Protein AF-A0A2Z5FW05-F1 (afdb_monomer_lite)

Foldseek 3Di:
DDDDDDDDDDDPPVVVVVVVVVVVVVVVVVVVVVVVVVVVPDDDDDDDDDDDDDDPPPPPPDDPDQPQLLNQLCLAVLSVVLQVCLVVLAAQDPLLLLLLLQQSVQRDPLVVNLVSSPSNVPADSVNSNVSNVVCVVVVDARDALVVLVVVCVVDDHRSFPCNVDPRHSRDVVRHDGPPVSVVVVVVVVVVVVVVVVD

Sequence (198 aa):
MADRKASPETNETTTSNDKLQQAIERAERAEAELARLKAGAGREPALEVEAAASGIDREAIDGDGEEDGEAALRKDSMMAHLMDSLDAGKDIGHYGRLVFAMVARHFLPGEEVVGWLTRDPDFSEEQAVLMLRQVEGRDYNPPKRERILAWQAEQEFPILPNPEDPDCGNLYRNLKFPDSIYHHIEEYQEHKIHSESV

Radius of gyration: 26.43 Å; chains: 1; bounding box: 76×88×42 Å

Organism: NCBI:txid2211140

pLDDT: mean 75.59, std 22.98, range [31.61, 98.38]

Structure (mmCIF, N/CA/C/O backbone):
data_AF-A0A2Z5FW05-F1
#
_entry.id   AF-A0A2Z5FW05-F1
#
loop_
_atom_site.group_PDB
_atom_site.id
_atom_site.type_symbol
_atom_site.label_atom_id
_atom_site.label_alt_id
_atom_site.label_comp_id
_atom_site.label_asym_id
_atom_site.label_entity_id
_atom_site.label_seq_id
_atom_site.pdbx_PDB_ins_code
_atom_site.Cartn_x
_atom_site.Cartn_y
_atom_site.Cartn_z
_atom_site.occupancy
_atom_site.B_iso_or_equiv
_atom_site.auth_seq_id
_atom_site.auth_comp_id
_atom_site.auth_asym_id
_atom_site.auth_atom_id
_atom_site.pdbx_PDB_model_num
ATOM 1 N N . MET A 1 1 ? 33.900 70.784 -3.484 1.00 41.06 1 MET A N 1
ATOM 2 C CA . MET A 1 1 ? 32.648 70.704 -4.265 1.00 41.06 1 MET A CA 1
ATOM 3 C C . MET A 1 1 ? 32.308 69.237 -4.412 1.00 41.06 1 MET A C 1
ATOM 5 O O . MET A 1 1 ? 33.195 68.458 -4.729 1.00 41.06 1 MET A O 1
ATOM 9 N N . ALA A 1 2 ? 31.098 68.876 -4.001 1.00 44.72 2 ALA A N 1
ATOM 10 C CA . ALA A 1 2 ? 30.622 67.508 -3.882 1.00 44.72 2 ALA A CA 1
ATOM 11 C C . ALA A 1 2 ? 29.872 67.107 -5.154 1.00 44.72 2 ALA A C 1
ATOM 13 O O . ALA A 1 2 ? 28.959 67.825 -5.548 1.00 44.72 2 ALA A O 1
ATOM 14 N N . ASP A 1 3 ? 30.190 65.941 -5.708 1.00 41.47 3 ASP A N 1
ATOM 15 C CA . ASP A 1 3 ? 29.371 65.276 -6.719 1.00 41.47 3 ASP A CA 1
ATOM 16 C C . ASP A 1 3 ? 28.953 63.903 -6.183 1.00 41.47 3 ASP A C 1
ATOM 18 O O . ASP A 1 3 ? 29.745 62.964 -6.096 1.00 41.47 3 ASP A O 1
ATOM 22 N N . ARG A 1 4 ? 27.685 63.815 -5.766 1.00 47.94 4 ARG A N 1
ATOM 23 C CA . ARG A 1 4 ? 26.977 62.558 -5.502 1.00 47.94 4 ARG A CA 1
ATOM 24 C C . ARG A 1 4 ? 26.557 61.971 -6.850 1.00 47.94 4 ARG A C 1
ATOM 26 O O . ARG A 1 4 ? 25.744 62.581 -7.538 1.00 47.94 4 ARG A O 1
ATOM 33 N N . LYS A 1 5 ? 27.024 60.769 -7.192 1.00 45.78 5 LYS A N 1
ATOM 34 C CA . LYS A 1 5 ? 26.349 59.920 -8.184 1.00 45.78 5 LYS A CA 1
ATOM 35 C C . LYS A 1 5 ? 25.425 58.949 -7.455 1.00 45.78 5 LYS A C 1
ATOM 37 O O . LYS A 1 5 ? 25.879 58.158 -6.637 1.00 45.78 5 LYS A O 1
ATOM 42 N N . ALA A 1 6 ? 24.132 59.079 -7.734 1.00 44.88 6 ALA A N 1
ATOM 43 C CA . ALA A 1 6 ? 23.079 58.171 -7.308 1.00 44.88 6 ALA A CA 1
ATOM 44 C C . ALA A 1 6 ? 23.091 56.891 -8.164 1.00 44.88 6 ALA A C 1
ATOM 46 O O . ALA A 1 6 ? 23.288 56.960 -9.378 1.00 44.88 6 ALA A O 1
ATOM 47 N N . SER A 1 7 ? 22.880 55.748 -7.512 1.00 44.06 7 SER A N 1
ATOM 48 C CA . SER A 1 7 ? 22.666 54.430 -8.123 1.00 44.06 7 SER A CA 1
ATOM 49 C C . SER A 1 7 ? 21.257 54.303 -8.723 1.00 44.06 7 SER A C 1
ATOM 51 O O . SER A 1 7 ? 20.317 54.845 -8.139 1.00 44.06 7 SER A O 1
ATOM 53 N N . PRO A 1 8 ? 21.067 53.543 -9.818 1.00 46.31 8 PRO A N 1
ATOM 54 C CA . PRO A 1 8 ? 19.754 53.108 -10.274 1.00 46.31 8 PRO A CA 1
ATOM 55 C C . PRO A 1 8 ? 19.493 51.657 -9.834 1.00 46.31 8 PRO A C 1
ATOM 57 O O . PRO A 1 8 ? 19.866 50.715 -10.522 1.00 46.31 8 PRO A O 1
ATOM 60 N N . GLU A 1 9 ? 18.828 51.470 -8.698 1.00 51.16 9 GLU A N 1
ATOM 61 C CA . GLU A 1 9 ? 18.175 50.203 -8.348 1.00 51.16 9 GLU A CA 1
ATOM 62 C C . GLU A 1 9 ? 16.696 50.509 -8.140 1.00 51.16 9 GLU A C 1
ATOM 64 O O . GLU A 1 9 ? 16.354 51.166 -7.162 1.00 51.16 9 GLU A O 1
ATOM 69 N N . THR A 1 10 ? 15.843 50.149 -9.105 1.00 51.91 10 THR A N 1
ATOM 70 C CA . THR A 1 10 ? 14.376 49.957 -8.989 1.00 51.91 10 THR A CA 1
ATOM 71 C C . THR A 1 10 ? 13.770 49.875 -10.394 1.00 51.91 10 THR A C 1
ATOM 73 O O . THR A 1 10 ? 13.266 50.862 -10.919 1.00 51.91 10 THR A O 1
ATOM 76 N N . ASN A 1 11 ? 13.822 48.710 -11.050 1.00 51.75 11 ASN A N 1
ATOM 77 C CA . ASN A 1 11 ? 12.919 48.475 -12.193 1.00 51.75 11 ASN A CA 1
ATOM 78 C C . ASN A 1 11 ? 12.542 47.006 -12.470 1.00 51.75 11 ASN A C 1
ATOM 80 O O . ASN A 1 11 ? 11.732 46.747 -13.355 1.00 51.75 11 ASN A O 1
ATOM 84 N N . GLU A 1 12 ? 13.078 46.027 -11.733 1.00 50.53 12 GLU A N 1
ATOM 85 C CA . GLU A 1 12 ? 12.810 44.606 -12.025 1.00 50.53 12 GLU A CA 1
ATOM 86 C C . GLU A 1 12 ? 11.649 44.015 -11.206 1.00 50.53 12 GLU A C 1
ATOM 88 O O . GLU A 1 12 ? 10.940 43.131 -11.686 1.00 50.53 12 GLU A O 1
ATOM 93 N N . THR A 1 13 ? 11.367 44.544 -10.012 1.00 47.44 13 THR A N 1
ATOM 94 C CA . THR A 1 13 ? 10.352 43.979 -9.103 1.00 47.44 13 THR A CA 1
ATOM 95 C C . THR A 1 13 ? 8.909 44.228 -9.562 1.00 47.44 13 THR A C 1
ATOM 97 O O . THR A 1 13 ? 8.039 43.391 -9.330 1.00 47.44 13 THR A O 1
ATOM 100 N N . THR A 1 14 ? 8.643 45.337 -10.258 1.00 48.81 14 THR A N 1
ATOM 101 C CA . THR A 1 14 ? 7.293 45.700 -10.737 1.00 48.81 14 THR A CA 1
ATOM 102 C C . THR A 1 14 ? 6.796 44.719 -11.805 1.00 48.81 14 THR A C 1
ATOM 104 O O . THR A 1 14 ? 5.681 44.214 -11.723 1.00 48.81 14 THR A O 1
ATOM 107 N N . THR A 1 15 ? 7.678 44.328 -12.731 1.00 55.28 15 THR A N 1
ATOM 108 C CA . THR A 1 15 ? 7.342 43.450 -13.865 1.00 55.28 15 THR A CA 1
ATOM 109 C C . THR A 1 15 ? 6.921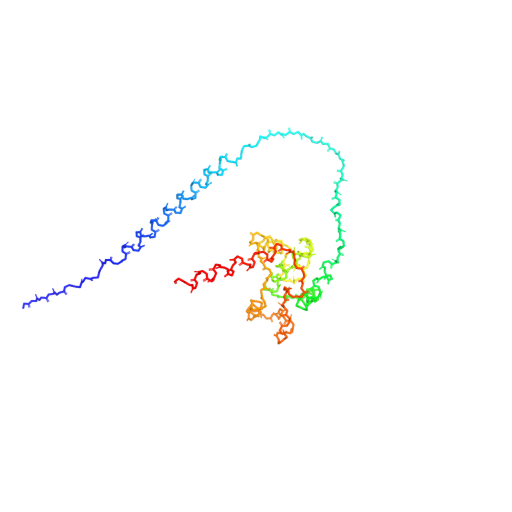 42.040 -13.435 1.00 55.28 15 THR A C 1
ATOM 111 O O . THR A 1 15 ? 6.068 41.428 -14.078 1.00 55.28 15 THR A O 1
ATOM 114 N N . SER A 1 16 ? 7.500 41.500 -12.358 1.00 50.09 16 SER A N 1
ATOM 115 C CA . SER A 1 16 ? 7.121 40.174 -11.844 1.00 50.09 16 SER A CA 1
ATOM 116 C C . SER A 1 16 ? 5.766 40.180 -11.142 1.00 50.09 16 SER A C 1
ATOM 118 O O . SER A 1 16 ? 5.017 39.213 -11.271 1.00 50.09 16 SER A O 1
ATOM 120 N N . ASN A 1 17 ? 5.427 41.263 -10.440 1.00 60.41 17 ASN A N 1
ATOM 121 C CA . ASN A 1 17 ? 4.153 41.357 -9.731 1.00 60.41 17 ASN A CA 1
ATOM 122 C C . ASN A 1 17 ? 2.984 41.552 -10.714 1.00 60.41 17 ASN A C 1
ATOM 124 O O . ASN A 1 17 ? 1.958 40.888 -10.596 1.00 60.41 17 ASN A O 1
ATOM 128 N N . ASP A 1 18 ? 3.192 42.349 -11.769 1.00 62.59 18 ASP A N 1
ATOM 129 C CA . ASP A 1 18 ? 2.222 42.509 -12.861 1.00 62.59 18 ASP A CA 1
ATOM 130 C C . ASP A 1 18 ? 1.953 41.190 -13.608 1.00 62.59 18 ASP A C 1
ATOM 132 O O . ASP A 1 18 ? 0.810 40.876 -13.945 1.00 62.59 18 ASP A O 1
ATOM 136 N N . LYS A 1 19 ? 2.992 40.376 -13.840 1.00 65.00 19 LYS A N 1
ATOM 137 C CA . LYS A 1 19 ? 2.845 39.058 -14.484 1.00 65.00 19 LYS A CA 1
ATOM 138 C C . LYS A 1 19 ? 2.076 38.068 -13.614 1.00 65.00 19 LYS A C 1
ATOM 140 O O . LYS A 1 19 ? 1.264 37.309 -14.141 1.00 65.00 19 LYS A O 1
ATOM 145 N N . LEU A 1 20 ? 2.311 38.082 -12.302 1.00 61.94 20 LEU A N 1
ATOM 146 C CA . LEU A 1 20 ? 1.587 37.231 -11.360 1.00 61.94 20 LEU A CA 1
ATOM 147 C C . LEU A 1 20 ? 0.104 37.613 -11.309 1.00 61.94 20 LEU A C 1
ATOM 149 O O . LEU A 1 20 ? -0.761 36.743 -11.371 1.00 61.94 20 LEU A O 1
ATOM 153 N N . GLN A 1 21 ? -0.192 38.911 -11.289 1.00 64.56 21 GLN A N 1
ATOM 154 C CA . GLN A 1 21 ? -1.564 39.401 -11.244 1.00 64.56 21 GLN A CA 1
ATOM 155 C C . GLN A 1 21 ? -2.332 39.084 -12.538 1.00 64.56 21 GLN A C 1
ATOM 157 O O . GLN A 1 21 ? -3.469 38.622 -12.478 1.00 64.56 21 GLN A O 1
ATOM 162 N N . GLN A 1 22 ? -1.684 39.193 -13.704 1.00 71.38 22 GLN A N 1
ATOM 163 C CA . GLN A 1 22 ? -2.269 38.774 -14.987 1.00 71.38 22 GLN A CA 1
ATOM 164 C C . GLN A 1 22 ? -2.513 37.259 -15.079 1.00 71.38 22 GLN A C 1
ATOM 166 O O . GLN A 1 22 ? -3.462 36.827 -15.739 1.00 71.38 22 GLN A O 1
ATOM 171 N N . ALA A 1 23 ? -1.669 36.445 -14.438 1.00 63.56 23 ALA A N 1
ATOM 172 C CA . ALA A 1 23 ? -1.859 34.999 -14.381 1.00 63.56 23 ALA A CA 1
ATOM 173 C C . ALA A 1 23 ? -3.053 34.616 -13.490 1.00 63.56 23 ALA A C 1
ATOM 175 O O . ALA A 1 23 ? -3.857 33.774 -13.889 1.00 63.56 23 ALA A O 1
ATOM 176 N N . ILE A 1 24 ? -3.209 35.281 -12.340 1.00 69.88 24 ILE A N 1
ATOM 177 C CA . ILE A 1 24 ? -4.340 35.078 -11.420 1.00 69.88 24 ILE A CA 1
ATOM 178 C C . ILE A 1 24 ? -5.659 35.458 -12.103 1.00 69.88 24 ILE A C 1
ATOM 180 O O . ILE A 1 24 ? -6.595 34.665 -12.124 1.00 69.88 24 ILE A O 1
ATOM 184 N N . GLU A 1 25 ? -5.711 36.613 -12.767 1.00 73.69 25 GLU A N 1
ATOM 185 C CA . GLU A 1 25 ? -6.932 37.084 -13.432 1.00 73.69 25 GLU A CA 1
ATOM 186 C C . GLU A 1 25 ? -7.357 36.178 -14.606 1.00 73.69 25 GLU A C 1
ATOM 188 O O . GLU A 1 25 ? -8.543 36.039 -14.914 1.00 73.69 25 GLU A O 1
ATOM 193 N N . ARG A 1 26 ? -6.391 35.527 -15.273 1.00 71.06 26 ARG A N 1
ATOM 194 C CA . ARG A 1 26 ? -6.677 34.504 -16.292 1.00 71.06 26 ARG A CA 1
ATOM 195 C C . ARG A 1 26 ? -7.234 33.220 -15.685 1.00 71.06 26 ARG A C 1
ATOM 197 O O . ARG A 1 26 ? -8.140 32.644 -16.284 1.00 71.06 26 ARG A O 1
ATOM 204 N N . ALA A 1 27 ? -6.714 32.791 -14.537 1.00 61.62 27 ALA A N 1
ATOM 205 C CA . ALA A 1 27 ? -7.208 31.608 -13.838 1.00 61.62 27 ALA A CA 1
ATOM 206 C C . ALA A 1 27 ? -8.659 31.811 -13.372 1.00 61.62 27 ALA A C 1
ATOM 208 O O . ALA A 1 27 ? -9.518 30.986 -13.676 1.00 61.62 27 ALA A O 1
ATOM 209 N N . GLU A 1 28 ? -8.969 32.962 -12.769 1.00 75.06 28 GLU A N 1
ATOM 210 C CA . GLU A 1 28 ? -10.332 33.284 -12.320 1.00 75.06 28 GLU A CA 1
ATOM 211 C C . GLU A 1 28 ? -11.335 33.365 -13.483 1.00 75.06 28 GLU A C 1
ATOM 213 O O . GLU A 1 28 ? -12.476 32.912 -13.366 1.00 75.06 28 GLU A O 1
ATOM 218 N N . ARG A 1 29 ? -10.924 33.895 -14.646 1.00 72.06 29 ARG A N 1
ATOM 219 C CA . ARG A 1 29 ? -11.788 33.903 -15.841 1.00 72.06 29 ARG A CA 1
ATOM 220 C C . ARG A 1 29 ? -12.063 32.502 -16.375 1.00 72.06 29 ARG A C 1
ATOM 222 O O . ARG A 1 29 ? -13.197 32.234 -16.767 1.00 72.06 29 ARG A O 1
ATOM 229 N N . ALA A 1 30 ? -11.060 31.626 -16.380 1.00 67.81 30 ALA A N 1
ATOM 230 C CA . ALA A 1 30 ? -11.229 30.243 -16.816 1.00 67.81 30 ALA A CA 1
ATOM 231 C C . ALA A 1 30 ? -12.171 29.471 -15.874 1.00 67.81 30 ALA A C 1
ATOM 233 O O . ALA A 1 30 ? -13.051 28.749 -16.341 1.00 67.81 30 ALA A O 1
ATOM 234 N N . GLU A 1 31 ? -12.059 29.686 -14.560 1.00 67.25 31 GLU A N 1
ATOM 235 C CA . GLU A 1 31 ? -12.962 29.091 -13.567 1.00 67.25 31 GLU A CA 1
ATOM 236 C C . GLU A 1 31 ? -14.404 29.603 -13.704 1.00 67.25 31 GLU A C 1
ATOM 238 O O . GLU A 1 31 ? -15.353 28.815 -13.646 1.00 67.25 31 GLU A O 1
ATOM 243 N N . ALA A 1 32 ? -14.595 30.902 -13.963 1.00 69.12 32 ALA A N 1
ATOM 244 C CA . ALA A 1 32 ? -15.922 31.478 -14.186 1.00 69.12 32 ALA A CA 1
ATOM 245 C C . ALA A 1 32 ? -16.602 30.939 -15.461 1.00 69.12 32 ALA A C 1
ATOM 247 O O . ALA A 1 32 ? -17.826 30.772 -15.495 1.00 69.12 32 ALA A O 1
ATOM 248 N N . GLU A 1 33 ? -15.830 30.643 -16.508 1.00 64.19 33 GLU A N 1
ATOM 249 C CA . GLU A 1 33 ? -16.341 30.045 -17.745 1.00 64.19 33 GLU A CA 1
ATOM 250 C C . GLU A 1 33 ? -16.731 28.569 -17.542 1.00 64.19 33 GLU A C 1
ATOM 252 O O . GLU A 1 33 ? -17.814 28.146 -17.958 1.00 64.19 33 GLU A O 1
ATOM 257 N N . LEU A 1 34 ? -15.922 27.817 -16.787 1.00 64.62 34 LEU A N 1
ATOM 258 C CA . LEU A 1 34 ? -16.217 26.442 -16.365 1.00 64.62 34 LEU A CA 1
ATOM 259 C C . LEU A 1 34 ? -17.482 26.357 -15.498 1.00 64.62 34 LEU A C 1
ATOM 261 O O . LEU A 1 34 ? -18.322 25.479 -15.709 1.00 64.62 34 LEU A O 1
ATOM 265 N N . ALA A 1 35 ? -17.672 27.297 -14.568 1.00 67.12 35 ALA A N 1
ATOM 266 C CA . ALA A 1 35 ? -18.873 27.365 -13.735 1.00 67.12 35 ALA A CA 1
ATOM 267 C C . ALA A 1 35 ? -20.145 27.633 -14.563 1.00 67.12 35 ALA A C 1
ATOM 269 O O . ALA A 1 35 ? -21.202 27.063 -14.282 1.00 67.12 35 ALA A O 1
ATOM 270 N N . ARG A 1 36 ? -20.049 28.448 -15.623 1.00 67.94 36 ARG A N 1
ATOM 271 C CA . ARG A 1 36 ? -21.160 28.700 -16.556 1.00 67.94 36 ARG A CA 1
ATOM 272 C C . ARG A 1 36 ? -21.513 27.477 -17.396 1.00 67.94 36 ARG A C 1
ATOM 274 O O . ARG A 1 36 ? -22.696 27.196 -17.572 1.00 67.94 36 ARG A O 1
ATOM 281 N N . LEU A 1 37 ? -20.511 26.737 -17.867 1.00 62.19 37 LEU A N 1
ATOM 282 C CA . LEU A 1 37 ? -20.719 25.479 -18.591 1.00 62.19 37 LEU A CA 1
ATOM 283 C C . LEU A 1 37 ? -21.386 24.424 -17.696 1.00 62.19 37 LEU A C 1
ATOM 285 O O . LEU A 1 37 ? -22.324 23.753 -18.125 1.00 62.19 37 LEU A O 1
ATOM 289 N N . LYS A 1 38 ? -20.983 24.347 -16.422 1.00 62.62 38 LYS A N 1
ATOM 290 C CA . LYS A 1 38 ? -21.562 23.419 -15.439 1.00 62.62 38 LYS A CA 1
ATOM 291 C C . LYS A 1 38 ? -23.001 23.780 -15.045 1.00 62.62 38 LYS A C 1
ATOM 293 O O . LYS A 1 38 ? -23.806 22.890 -14.805 1.00 62.62 38 LYS A O 1
ATOM 298 N N . ALA A 1 39 ? -23.350 25.069 -15.035 1.00 58.31 39 ALA A N 1
ATOM 299 C CA . ALA A 1 39 ? -24.718 25.532 -14.783 1.00 58.31 39 ALA A CA 1
ATOM 300 C C . ALA A 1 39 ? -25.669 25.353 -15.988 1.00 58.31 39 ALA A C 1
ATOM 302 O O . ALA A 1 39 ? -26.886 25.380 -15.813 1.00 58.31 39 ALA A O 1
ATOM 303 N N . GLY A 1 40 ? -25.138 25.173 -17.205 1.00 51.22 40 GLY A N 1
ATOM 304 C CA . GLY A 1 40 ? -25.922 24.908 -18.420 1.00 51.22 40 GLY A CA 1
ATOM 305 C C . GLY A 1 40 ? -26.222 23.425 -18.676 1.00 51.22 40 GLY A C 1
ATOM 306 O O . GLY A 1 40 ? -27.162 23.114 -19.406 1.00 51.22 40 GLY A O 1
ATOM 307 N N . ALA A 1 41 ? -25.464 22.514 -18.059 1.00 52.91 41 ALA A N 1
ATOM 308 C CA . ALA A 1 41 ? -25.586 21.067 -18.224 1.00 52.91 41 ALA A CA 1
ATOM 309 C C . ALA A 1 41 ? -26.072 20.406 -16.922 1.00 52.91 41 ALA A C 1
ATOM 311 O O . ALA A 1 41 ? -25.288 19.828 -16.175 1.00 52.91 41 ALA A O 1
ATOM 312 N N . GLY A 1 42 ? -27.370 20.515 -16.626 1.00 39.88 42 GLY A N 1
ATOM 313 C CA . GLY A 1 42 ? -27.944 19.846 -15.455 1.00 39.88 42 GLY A CA 1
ATOM 314 C C . GLY A 1 42 ? -29.331 20.331 -15.063 1.00 39.88 42 GLY A C 1
ATOM 315 O O . GLY A 1 42 ? -29.536 20.777 -13.939 1.00 39.88 42 GLY A O 1
ATOM 316 N N . ARG A 1 43 ? -30.291 20.257 -15.988 1.00 41.00 43 ARG A N 1
ATOM 317 C CA . ARG A 1 43 ? -31.715 20.290 -15.647 1.00 41.00 43 ARG A CA 1
ATOM 318 C C . ARG A 1 43 ? -32.254 18.874 -15.801 1.00 41.00 43 ARG A C 1
ATOM 320 O O . ARG A 1 43 ? -32.538 18.469 -16.916 1.00 41.00 43 ARG A O 1
ATOM 327 N N . GLU A 1 44 ? -32.420 18.177 -14.686 1.00 37.81 44 GLU A N 1
ATOM 328 C CA . GLU A 1 44 ? -33.296 17.008 -14.574 1.00 37.81 44 GLU A CA 1
ATOM 329 C C . GLU A 1 44 ? -34.315 17.307 -13.455 1.00 37.81 44 GLU A C 1
ATOM 331 O O . GLU A 1 44 ? -33.941 17.893 -12.432 1.00 37.81 44 GLU A O 1
ATOM 336 N N . PRO A 1 45 ? -35.615 17.043 -13.671 1.00 43.19 45 PRO A N 1
ATOM 337 C CA . PRO A 1 45 ? -36.686 17.501 -12.796 1.00 43.19 45 PRO A CA 1
ATOM 338 C C . PRO A 1 45 ? -36.872 16.601 -11.569 1.00 43.19 45 PRO A C 1
ATOM 340 O O . PRO A 1 45 ? -36.756 15.382 -11.633 1.00 43.19 45 PRO A O 1
ATOM 343 N N . ALA A 1 46 ? -37.251 17.234 -10.460 1.00 38.31 46 ALA A N 1
ATOM 344 C CA . ALA A 1 46 ? -37.790 16.574 -9.282 1.00 38.31 46 ALA A CA 1
ATOM 345 C C . ALA A 1 46 ? -39.105 15.843 -9.606 1.00 38.31 46 ALA A C 1
ATOM 347 O O . ALA A 1 46 ? -40.015 16.434 -10.191 1.00 38.31 46 ALA A O 1
ATOM 348 N N . LEU A 1 47 ? -39.218 14.595 -9.155 1.00 32.44 47 LEU A N 1
ATOM 349 C CA . LEU A 1 47 ? -40.486 13.902 -8.943 1.00 32.44 47 LEU A CA 1
ATOM 350 C C . LEU A 1 47 ? -40.322 12.943 -7.760 1.00 32.44 47 LEU A C 1
ATOM 352 O O . LEU A 1 47 ? -39.661 11.913 -7.851 1.00 32.44 47 LEU A O 1
ATOM 356 N N . GLU A 1 48 ? -40.913 13.337 -6.636 1.00 41.03 48 GLU A N 1
ATOM 357 C CA . GLU A 1 48 ? -41.250 12.458 -5.520 1.00 41.03 48 GLU A CA 1
ATOM 358 C C . GLU A 1 48 ? -42.337 11.476 -5.972 1.00 41.03 48 GLU A C 1
ATOM 360 O O . GLU A 1 48 ? -43.363 11.928 -6.478 1.00 41.03 48 GLU A O 1
ATOM 365 N N . VAL A 1 49 ? -42.171 10.171 -5.722 1.00 35.31 49 VAL A N 1
ATOM 366 C CA . VAL A 1 49 ? -43.300 9.299 -5.356 1.00 35.31 49 VAL A CA 1
ATOM 367 C C . VAL A 1 49 ? -42.833 8.201 -4.396 1.00 35.31 49 VAL A C 1
ATOM 369 O O . VAL A 1 49 ? -41.735 7.663 -4.498 1.00 35.31 49 VAL A O 1
ATOM 372 N N . GLU A 1 50 ? -43.709 7.939 -3.441 1.00 34.19 50 GLU A N 1
ATOM 373 C CA . GLU A 1 50 ? -43.592 7.164 -2.218 1.00 34.19 50 GLU A CA 1
ATOM 374 C C . GLU A 1 50 ? -43.328 5.649 -2.338 1.00 34.19 50 GLU A C 1
ATOM 376 O O . GLU A 1 50 ? -43.664 4.992 -3.318 1.00 34.19 50 GLU A O 1
ATOM 381 N N . ALA A 1 51 ? -42.786 5.123 -1.233 1.00 39.91 51 ALA A N 1
ATOM 382 C CA . ALA A 1 51 ? -42.985 3.807 -0.620 1.00 39.91 51 ALA A CA 1
ATOM 383 C C . ALA A 1 51 ? -43.682 2.686 -1.425 1.00 39.91 51 ALA A C 1
ATOM 385 O O . ALA A 1 51 ? -44.901 2.679 -1.581 1.00 39.91 51 ALA A O 1
ATOM 386 N N . ALA A 1 52 ? -42.937 1.611 -1.703 1.00 31.61 52 ALA A N 1
ATOM 387 C CA . ALA A 1 52 ? -43.455 0.242 -1.663 1.00 31.61 52 ALA A CA 1
ATOM 388 C C . ALA A 1 52 ? -42.309 -0.763 -1.470 1.00 31.61 52 ALA A C 1
ATOM 390 O O . ALA A 1 52 ? -41.200 -0.587 -1.960 1.00 31.61 52 ALA A O 1
ATOM 391 N N . ALA A 1 53 ? -42.600 -1.796 -0.693 1.00 37.12 53 ALA A N 1
ATOM 392 C CA . ALA A 1 53 ? -41.689 -2.833 -0.251 1.00 37.12 53 ALA A CA 1
ATOM 393 C C . ALA A 1 53 ? -41.361 -3.882 -1.333 1.00 37.12 53 ALA A C 1
ATOM 395 O O . ALA A 1 53 ? -42.099 -4.047 -2.301 1.00 37.12 53 ALA A O 1
ATOM 396 N N . SER A 1 54 ? -40.352 -4.699 -1.008 1.00 38.72 54 SER A N 1
ATOM 397 C CA . SER A 1 54 ? -40.029 -6.035 -1.542 1.00 38.72 54 SER A CA 1
ATOM 398 C C . SER A 1 54 ? -39.321 -6.114 -2.898 1.00 38.72 54 SER A C 1
ATOM 400 O O . SER A 1 54 ? -39.733 -5.492 -3.867 1.00 38.72 54 SER A O 1
ATOM 402 N N . GLY A 1 55 ? -38.272 -6.945 -2.942 1.00 34.59 55 GLY A N 1
ATOM 403 C CA . GLY A 1 55 ? -37.562 -7.328 -4.164 1.00 34.59 55 GLY A CA 1
ATOM 404 C C . GLY A 1 55 ? -36.074 -7.003 -4.114 1.00 34.59 55 GLY A C 1
ATOM 405 O O . GLY A 1 55 ? -35.613 -6.103 -4.804 1.00 34.59 55 GLY A O 1
ATOM 406 N N . ILE A 1 56 ? -35.320 -7.713 -3.270 1.00 42.72 56 ILE A N 1
ATOM 407 C CA . ILE A 1 56 ? -33.867 -7.800 -3.441 1.00 42.72 56 ILE A CA 1
ATOM 408 C C . ILE A 1 56 ? -33.646 -8.719 -4.640 1.00 42.72 56 ILE A C 1
ATOM 410 O O . ILE A 1 56 ? -33.628 -9.931 -4.471 1.00 42.72 56 ILE A O 1
ATOM 414 N N . ASP A 1 57 ? -33.463 -8.131 -5.813 1.00 33.16 57 ASP A N 1
ATOM 415 C CA . ASP A 1 57 ? -32.765 -8.768 -6.923 1.00 33.16 57 ASP A CA 1
ATOM 416 C C . ASP A 1 57 ? -31.444 -8.010 -7.086 1.00 33.16 57 ASP A C 1
ATOM 418 O O . ASP A 1 57 ? -31.281 -7.118 -7.916 1.00 33.16 57 ASP A O 1
ATOM 422 N N . ARG A 1 58 ? -30.498 -8.317 -6.187 1.00 40.66 58 ARG A N 1
ATOM 423 C CA . ARG A 1 58 ? -29.075 -8.113 -6.465 1.00 40.66 58 ARG A CA 1
ATOM 424 C C . ARG A 1 58 ? -28.746 -9.115 -7.563 1.00 40.66 58 ARG A C 1
ATOM 426 O O . ARG A 1 58 ? -28.490 -10.278 -7.260 1.00 40.66 58 ARG A O 1
ATOM 433 N N . GLU A 1 59 ? -28.829 -8.680 -8.816 1.00 37.19 59 GLU A N 1
ATOM 434 C CA . GLU A 1 59 ? -28.222 -9.410 -9.921 1.00 37.19 59 GLU A CA 1
ATOM 435 C C . GLU A 1 59 ? -26.745 -9.594 -9.578 1.00 37.19 59 GLU A C 1
ATOM 437 O O . GLU A 1 59 ? -25.978 -8.637 -9.449 1.00 37.19 59 GLU A O 1
ATOM 442 N N . ALA A 1 60 ? -26.408 -10.855 -9.315 1.00 41.00 60 ALA A N 1
ATOM 443 C CA . ALA A 1 60 ? -25.054 -11.341 -9.252 1.00 41.00 60 ALA A CA 1
ATOM 444 C C . ALA A 1 60 ? -24.366 -10.927 -10.551 1.00 41.00 60 ALA A C 1
ATOM 446 O O . ALA A 1 60 ? -24.807 -11.283 -11.643 1.00 41.00 60 ALA A O 1
ATOM 447 N N . ILE A 1 61 ? -23.305 -10.140 -10.420 1.00 50.28 61 ILE A N 1
ATOM 448 C CA . ILE A 1 61 ? -22.327 -10.017 -11.486 1.00 50.28 61 ILE A CA 1
ATOM 449 C C . ILE A 1 61 ? -21.637 -11.379 -11.500 1.00 50.28 61 ILE A C 1
ATOM 451 O O . ILE A 1 61 ? -20.936 -11.731 -10.554 1.00 50.28 61 ILE A O 1
ATOM 455 N N . ASP A 1 62 ? -21.979 -12.179 -12.505 1.00 39.19 62 ASP A N 1
ATOM 456 C CA . ASP A 1 62 ? -21.438 -13.509 -12.741 1.00 39.19 62 ASP A CA 1
ATOM 457 C C . ASP A 1 62 ? -19.909 -13.430 -12.825 1.00 39.19 62 ASP A C 1
ATOM 459 O O . ASP A 1 62 ? -19.357 -12.891 -13.780 1.00 39.19 62 ASP A O 1
ATOM 463 N N . GLY A 1 63 ? -19.243 -13.950 -11.791 1.00 39.25 63 GLY A N 1
ATOM 464 C CA . GLY A 1 63 ? -17.797 -14.102 -11.718 1.00 39.25 63 GLY A CA 1
ATOM 465 C C . GLY A 1 63 ? -17.318 -15.220 -12.637 1.00 39.25 63 GLY A C 1
ATOM 466 O O . GLY A 1 63 ? -17.418 -16.412 -12.326 1.00 39.25 63 GLY A O 1
ATOM 467 N N . ASP A 1 64 ? -16.753 -14.842 -13.775 1.00 35.72 64 ASP A N 1
ATOM 468 C CA . ASP A 1 64 ? -15.926 -15.708 -14.602 1.00 35.72 64 ASP A CA 1
ATOM 469 C C . ASP A 1 64 ? -14.556 -15.946 -13.940 1.00 35.72 64 ASP A C 1
ATOM 471 O O . ASP A 1 64 ? -13.556 -15.306 -14.234 1.00 35.72 64 ASP A O 1
ATOM 475 N N . GLY A 1 65 ? -14.507 -16.934 -13.041 1.00 42.44 65 GLY A N 1
ATOM 476 C CA . GLY A 1 65 ? -13.258 -17.528 -12.554 1.00 42.44 65 GLY A CA 1
ATOM 477 C C . GLY A 1 65 ? -12.470 -16.649 -11.584 1.00 42.44 65 GLY A C 1
ATOM 478 O O . GLY A 1 65 ? -11.302 -16.357 -11.828 1.00 42.44 65 GLY A O 1
ATOM 479 N N . GLU A 1 66 ? -13.092 -16.269 -10.469 1.00 49.16 66 GLU A N 1
ATOM 480 C CA . GLU A 1 66 ? -12.439 -15.562 -9.364 1.00 49.16 66 GLU A CA 1
ATOM 481 C C . GLU A 1 66 ? -11.338 -16.445 -8.750 1.00 49.16 66 GLU A C 1
ATOM 483 O O . GLU A 1 66 ? -11.584 -17.306 -7.902 1.00 49.16 66 GLU A O 1
ATOM 488 N N . GLU A 1 67 ? -10.087 -16.250 -9.182 1.00 58.28 67 GLU A N 1
ATOM 489 C CA . GLU A 1 67 ? -8.978 -16.454 -8.255 1.00 58.28 67 GLU A CA 1
ATOM 490 C C . GLU A 1 67 ? -9.288 -15.599 -7.026 1.00 58.28 67 GLU A C 1
ATOM 492 O O . GLU A 1 67 ? -9.461 -14.390 -7.159 1.00 58.28 67 GLU A O 1
ATOM 497 N N . ASP A 1 68 ? -9.384 -16.237 -5.858 1.00 86.31 68 ASP A N 1
ATOM 498 C CA . ASP A 1 68 ? -9.481 -15.561 -4.565 1.00 86.31 68 ASP A CA 1
ATOM 499 C C . ASP A 1 68 ? -8.500 -14.374 -4.556 1.00 86.31 68 ASP A C 1
ATOM 501 O O . ASP A 1 68 ? -7.287 -14.565 -4.694 1.00 86.31 68 ASP A O 1
ATOM 505 N N . GLY A 1 69 ? -9.025 -13.144 -4.509 1.00 90.62 69 GLY A N 1
ATOM 506 C CA . GLY A 1 69 ? -8.239 -11.928 -4.724 1.00 90.62 69 GLY A CA 1
ATOM 507 C C . GLY A 1 69 ? -7.088 -11.803 -3.727 1.00 90.62 69 GLY A C 1
ATOM 508 O O . GLY A 1 69 ? -5.997 -11.339 -4.064 1.00 90.62 69 GLY A O 1
ATOM 509 N N . GLU A 1 70 ? -7.285 -12.327 -2.518 1.00 94.06 70 GLU A N 1
ATOM 510 C CA . GLU A 1 70 ? -6.252 -12.450 -1.496 1.00 94.06 70 GLU A CA 1
ATOM 511 C C . GLU A 1 70 ? -5.166 -13.453 -1.910 1.00 94.06 70 GLU A C 1
ATOM 513 O O . GLU A 1 70 ? -3.970 -13.165 -1.792 1.00 94.06 70 GLU A O 1
ATOM 518 N N . ALA A 1 71 ? -5.551 -14.606 -2.462 1.00 94.62 71 ALA A N 1
ATOM 519 C CA . ALA A 1 71 ? -4.607 -15.576 -3.011 1.00 94.62 71 ALA A CA 1
ATOM 520 C C . ALA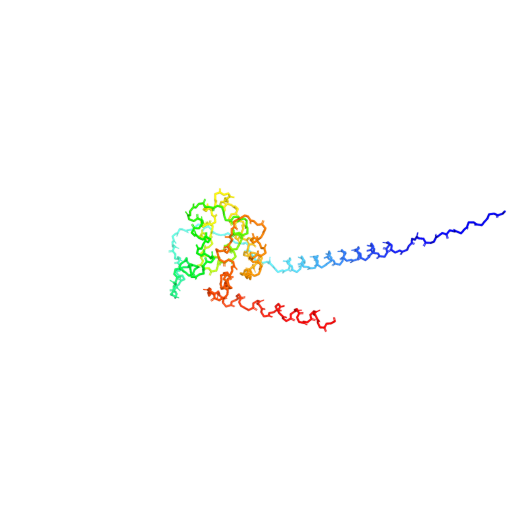 A 1 71 ? -3.828 -15.008 -4.211 1.00 94.62 71 ALA A C 1
ATOM 522 O O . ALA A 1 71 ? -2.638 -15.297 -4.357 1.00 94.62 71 ALA A O 1
ATOM 523 N N . ALA A 1 72 ? -4.460 -14.176 -5.045 1.00 94.44 72 ALA A N 1
ATOM 524 C CA . ALA A 1 72 ? -3.795 -13.476 -6.139 1.00 94.44 72 ALA A CA 1
ATOM 525 C C . ALA A 1 72 ? -2.757 -12.470 -5.618 1.00 94.44 72 ALA A C 1
ATOM 527 O O . ALA A 1 72 ? -1.611 -12.498 -6.070 1.00 94.44 72 ALA A O 1
ATOM 528 N N . LEU A 1 73 ? -3.113 -11.646 -4.625 1.00 95.62 73 LEU A N 1
ATOM 529 C CA . LEU A 1 73 ? -2.188 -10.714 -3.970 1.00 95.62 73 LEU A CA 1
ATOM 530 C C . LEU A 1 73 ? -0.985 -11.433 -3.357 1.00 95.62 73 LEU A C 1
ATOM 532 O O . LEU A 1 73 ? 0.152 -10.998 -3.536 1.00 95.62 73 LEU A O 1
ATOM 536 N N . ARG A 1 74 ? -1.211 -12.572 -2.695 1.00 95.69 74 ARG A N 1
ATOM 537 C CA . ARG A 1 74 ? -0.148 -13.362 -2.058 1.00 95.69 74 ARG A CA 1
ATOM 538 C C . ARG A 1 74 ? 0.863 -13.988 -3.022 1.00 95.69 74 ARG A C 1
ATOM 540 O O . ARG A 1 74 ? 1.888 -14.491 -2.563 1.00 95.69 74 ARG A O 1
ATOM 547 N N . LYS A 1 75 ? 0.631 -13.953 -4.339 1.00 93.75 75 LYS A N 1
ATOM 548 C CA . LYS A 1 75 ? 1.640 -14.361 -5.337 1.00 93.75 75 LYS A CA 1
ATOM 549 C C . LYS A 1 75 ? 2.848 -13.423 -5.356 1.00 93.75 75 LYS A C 1
ATOM 551 O O . LYS A 1 75 ? 3.939 -13.852 -5.726 1.00 93.75 75 LYS A O 1
ATOM 556 N N . ASP A 1 76 ? 2.668 -12.163 -4.962 1.00 94.81 76 ASP A N 1
ATOM 557 C CA . ASP A 1 76 ? 3.762 -11.213 -4.796 1.00 94.81 76 ASP A CA 1
ATOM 558 C C . ASP A 1 76 ? 4.320 -11.270 -3.366 1.00 94.81 76 ASP A C 1
ATOM 560 O O . ASP A 1 76 ? 3.585 -11.194 -2.381 1.00 94.81 76 ASP A O 1
ATOM 564 N N . SER A 1 77 ? 5.643 -11.394 -3.244 1.00 94.94 77 SER A N 1
ATOM 565 C CA . SER A 1 77 ? 6.310 -11.565 -1.948 1.00 94.94 77 SER A CA 1
ATOM 566 C C . SER A 1 77 ? 6.206 -10.336 -1.043 1.00 94.94 77 SER A C 1
ATOM 568 O O . SER A 1 77 ? 6.171 -10.489 0.178 1.00 94.94 77 SER A O 1
ATOM 570 N N . MET A 1 78 ? 6.130 -9.128 -1.612 1.00 96.62 78 MET A N 1
ATOM 571 C CA . MET A 1 78 ? 5.919 -7.902 -0.844 1.00 96.62 78 MET A CA 1
ATOM 572 C C . MET A 1 78 ? 4.481 -7.845 -0.325 1.00 96.62 78 MET A C 1
ATOM 574 O O . MET A 1 78 ? 4.281 -7.602 0.863 1.00 96.62 78 MET A O 1
ATOM 578 N N . MET A 1 79 ? 3.484 -8.114 -1.170 1.00 97.69 79 MET A N 1
ATOM 579 C CA . MET A 1 79 ? 2.083 -8.133 -0.739 1.00 97.69 79 MET A CA 1
ATOM 580 C C . MET A 1 79 ? 1.816 -9.221 0.304 1.00 97.69 79 MET A C 1
ATOM 582 O O . MET A 1 79 ? 1.180 -8.931 1.314 1.00 97.69 79 MET A O 1
ATOM 586 N N . ALA A 1 80 ? 2.365 -10.428 0.131 1.00 97.19 80 ALA A N 1
ATOM 587 C CA . ALA A 1 80 ? 2.280 -11.485 1.140 1.00 97.19 80 ALA A CA 1
ATOM 588 C C . ALA A 1 80 ? 2.868 -11.035 2.488 1.00 97.19 80 ALA A C 1
ATOM 590 O O . ALA A 1 80 ? 2.217 -11.165 3.519 1.00 97.19 80 ALA A O 1
ATOM 591 N N . HIS A 1 81 ? 4.055 -10.419 2.479 1.00 97.62 81 HIS A N 1
ATOM 592 C CA . HIS A 1 81 ? 4.693 -9.886 3.688 1.00 97.62 81 HIS A CA 1
ATOM 593 C C . HIS A 1 81 ? 3.869 -8.790 4.380 1.00 97.62 81 HIS A C 1
ATOM 595 O O . HIS A 1 81 ? 3.776 -8.778 5.611 1.00 97.62 81 HIS A O 1
ATOM 601 N N . LEU A 1 82 ? 3.248 -7.884 3.616 1.00 98.12 82 LEU A N 1
ATOM 602 C CA . LEU A 1 82 ? 2.357 -6.858 4.165 1.00 98.12 82 LEU A CA 1
ATOM 603 C C . LEU A 1 82 ? 1.117 -7.487 4.808 1.00 98.12 82 LEU A C 1
ATOM 605 O O . LEU A 1 82 ? 0.791 -7.147 5.943 1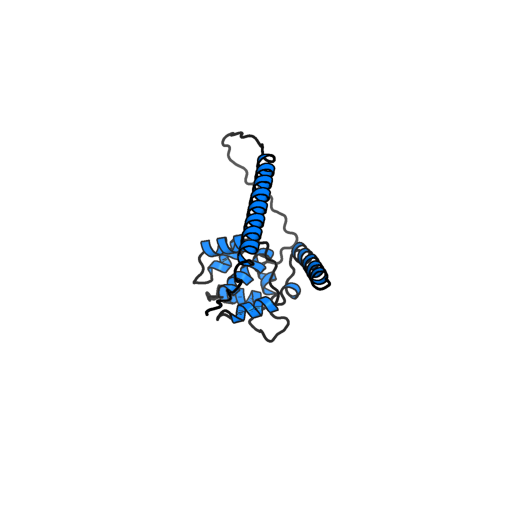.00 98.12 82 LEU A O 1
ATOM 609 N N . MET A 1 83 ? 0.469 -8.434 4.126 1.00 98.38 83 MET A N 1
ATOM 610 C CA . MET A 1 83 ? -0.711 -9.133 4.649 1.00 98.38 83 MET A CA 1
ATOM 611 C C . MET A 1 83 ? -0.379 -9.939 5.904 1.00 98.38 83 MET A C 1
ATOM 613 O O . MET A 1 83 ? -1.092 -9.838 6.896 1.00 98.38 83 MET A O 1
ATOM 617 N N . ASP A 1 84 ? 0.732 -10.674 5.910 1.00 98.38 84 ASP A N 1
ATOM 618 C CA . ASP A 1 84 ? 1.164 -11.456 7.071 1.00 98.38 84 ASP A CA 1
ATOM 619 C C . ASP A 1 84 ? 1.559 -10.552 8.253 1.00 98.38 84 ASP A C 1
ATOM 621 O O . ASP A 1 84 ? 1.371 -10.908 9.417 1.00 98.38 84 ASP A O 1
ATOM 625 N N . SER A 1 85 ? 2.083 -9.353 7.977 1.00 98.25 85 SER A N 1
ATOM 626 C CA . SER A 1 85 ? 2.391 -8.360 9.011 1.00 98.25 85 SER A CA 1
ATOM 627 C C . SER A 1 85 ? 1.129 -7.735 9.607 1.00 98.25 85 SER A C 1
ATOM 629 O O . SER A 1 85 ? 1.047 -7.614 10.829 1.00 98.25 85 SER A O 1
ATOM 631 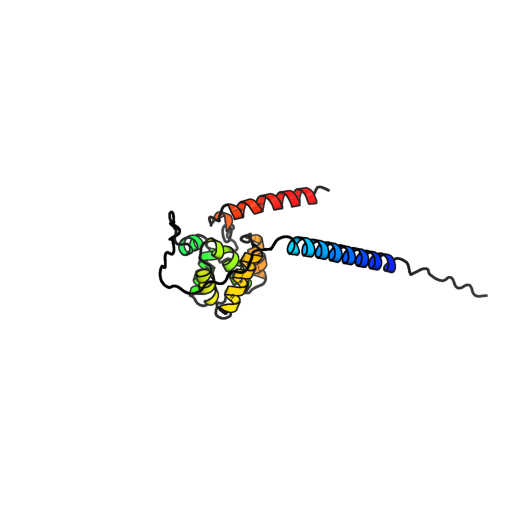N N . LEU A 1 86 ? 0.142 -7.403 8.771 1.00 98.06 86 LEU A N 1
ATOM 632 C CA . LEU A 1 86 ? -1.171 -6.924 9.206 1.00 98.06 86 LEU A CA 1
ATOM 633 C C . LEU A 1 86 ? -1.917 -7.996 10.007 1.00 98.06 86 LEU A C 1
ATOM 635 O O . LEU A 1 86 ? -2.463 -7.704 11.064 1.00 98.06 86 LEU A O 1
ATOM 639 N N . ASP A 1 87 ? -1.890 -9.252 9.564 1.00 97.81 87 ASP A N 1
ATOM 640 C CA . ASP A 1 87 ? -2.513 -10.366 10.288 1.00 97.81 87 ASP A CA 1
ATOM 641 C C . ASP A 1 87 ? -1.856 -10.610 11.657 1.00 97.81 87 ASP A C 1
ATOM 643 O O . ASP A 1 87 ? -2.523 -10.918 12.643 1.00 97.81 87 ASP A O 1
ATOM 647 N N . ALA A 1 88 ? -0.545 -10.373 11.752 1.00 97.69 88 ALA A N 1
ATOM 648 C CA . ALA A 1 88 ? 0.192 -10.386 13.011 1.00 97.69 88 ALA A CA 1
ATOM 649 C C . ALA A 1 88 ? -0.030 -9.132 13.888 1.00 97.69 88 ALA A C 1
ATOM 651 O O . ALA A 1 88 ? 0.601 -9.025 14.944 1.00 97.69 88 ALA A O 1
ATOM 652 N N . GLY A 1 89 ? -0.876 -8.184 13.469 1.00 97.00 89 GLY A N 1
ATOM 653 C CA . GLY A 1 89 ? -1.166 -6.943 14.193 1.00 97.00 89 GLY A CA 1
ATOM 654 C C . GLY A 1 89 ? 0.018 -5.975 14.266 1.00 97.00 89 GLY A C 1
ATOM 655 O O . GLY A 1 89 ? 0.171 -5.261 15.259 1.00 97.00 89 GLY A O 1
ATOM 656 N N . LYS A 1 90 ? 0.910 -5.992 13.268 1.00 97.56 90 LYS A N 1
ATOM 657 C CA . LYS A 1 90 ? 2.057 -5.076 13.195 1.00 97.56 90 LYS A CA 1
ATOM 658 C C . LYS A 1 90 ? 1.668 -3.771 12.506 1.00 97.56 90 LYS A C 1
ATOM 660 O O . LYS A 1 90 ? 0.916 -3.780 11.537 1.00 97.56 90 LYS A O 1
ATOM 665 N N . ASP A 1 91 ? 2.273 -2.677 12.960 1.00 97.56 91 ASP A N 1
ATOM 666 C CA . ASP A 1 91 ? 2.272 -1.402 12.239 1.00 97.56 91 ASP A CA 1
ATOM 667 C C . ASP A 1 91 ? 3.193 -1.514 11.016 1.00 97.56 91 ASP A C 1
ATOM 669 O O . ASP A 1 91 ? 4.401 -1.745 11.151 1.00 97.56 91 ASP A O 1
ATOM 673 N N . ILE A 1 92 ? 2.616 -1.387 9.820 1.00 97.56 92 ILE A N 1
ATOM 674 C CA . ILE A 1 92 ? 3.356 -1.451 8.547 1.00 97.56 92 ILE A CA 1
ATOM 675 C C . ILE A 1 92 ? 3.820 -0.066 8.060 1.00 97.56 92 ILE A C 1
ATOM 677 O O . ILE A 1 92 ? 4.404 0.073 6.978 1.00 97.56 92 ILE A O 1
ATOM 681 N N . GLY A 1 93 ? 3.580 0.968 8.864 1.00 97.06 93 GLY A N 1
ATOM 682 C CA . GLY A 1 93 ? 3.899 2.356 8.580 1.00 97.06 93 GLY A CA 1
ATOM 683 C C . GLY A 1 93 ? 2.976 2.989 7.539 1.00 97.06 93 GLY A C 1
ATOM 684 O O . GLY A 1 93 ? 2.230 2.330 6.809 1.00 97.06 93 GLY A O 1
ATOM 685 N N . HIS A 1 94 ? 3.049 4.317 7.439 1.00 96.88 94 HIS A N 1
ATOM 686 C CA . HIS A 1 94 ? 2.221 5.085 6.510 1.00 96.88 94 HIS A CA 1
ATOM 687 C C . HIS A 1 94 ? 2.393 4.630 5.054 1.00 96.88 94 HIS A C 1
ATOM 689 O O . HIS A 1 94 ? 1.402 4.460 4.340 1.00 96.88 94 HIS A O 1
ATOM 695 N N . TYR A 1 95 ? 3.635 4.409 4.613 1.00 97.62 95 TYR A N 1
ATOM 696 C CA . TYR A 1 95 ? 3.894 4.009 3.235 1.00 97.62 95 TYR A CA 1
ATOM 697 C C . TYR A 1 95 ? 3.542 2.547 2.975 1.00 97.62 95 TYR A C 1
ATOM 699 O O . TYR A 1 95 ? 3.101 2.239 1.871 1.00 97.62 95 TYR A O 1
ATOM 707 N N . GLY A 1 96 ? 3.645 1.667 3.975 1.00 97.56 96 GLY A N 1
ATOM 708 C CA . GLY A 1 96 ? 3.126 0.302 3.866 1.00 97.56 96 GLY A CA 1
ATOM 709 C C . GLY A 1 96 ? 1.618 0.297 3.617 1.00 97.56 96 GLY A C 1
ATOM 710 O O . GLY A 1 96 ? 1.160 -0.321 2.656 1.00 97.56 96 GLY A O 1
ATOM 711 N N . ARG A 1 97 ? 0.855 1.066 4.409 1.00 98.19 97 ARG A N 1
ATOM 712 C CA . ARG A 1 97 ? -0.603 1.225 4.241 1.00 98.19 97 ARG A CA 1
ATOM 713 C C . ARG A 1 97 ? -0.967 1.814 2.877 1.00 98.19 97 ARG A C 1
ATOM 715 O O . ARG A 1 97 ? -1.866 1.310 2.207 1.00 98.19 97 ARG A O 1
ATOM 722 N N . LEU A 1 98 ? -0.232 2.834 2.428 1.00 97.69 98 LEU A N 1
ATOM 723 C CA . LEU A 1 98 ? -0.451 3.461 1.123 1.00 97.69 98 LEU A CA 1
ATOM 724 C C . LEU A 1 98 ? -0.195 2.493 -0.040 1.00 97.69 98 LEU A C 1
ATOM 726 O O . LEU A 1 98 ? -1.027 2.391 -0.940 1.00 97.69 98 LEU A O 1
ATOM 730 N N . VAL A 1 99 ? 0.939 1.784 -0.024 1.00 97.62 99 VAL A N 1
ATOM 731 C CA . VAL A 1 99 ? 1.278 0.780 -1.045 1.00 97.62 99 VAL A CA 1
ATOM 732 C C . VAL A 1 99 ? 0.227 -0.326 -1.054 1.00 97.62 99 VAL A C 1
ATOM 734 O O . VAL A 1 99 ? -0.271 -0.673 -2.123 1.00 97.62 99 VAL A O 1
ATOM 737 N N . PHE A 1 100 ? -0.164 -0.825 0.122 1.00 98.19 100 PHE A N 1
ATOM 738 C CA . PHE A 1 100 ? -1.209 -1.835 0.238 1.00 98.19 100 PHE A CA 1
ATOM 739 C C . PHE A 1 100 ? -2.523 -1.358 -0.393 1.00 98.19 100 PHE A C 1
ATOM 741 O O . PHE A 1 100 ? -3.061 -2.047 -1.252 1.00 98.19 100 PHE A O 1
ATOM 748 N N . ALA A 1 101 ? -2.997 -0.154 -0.055 1.00 97.88 101 ALA A N 1
ATOM 749 C CA . ALA A 1 101 ? -4.234 0.405 -0.603 1.00 97.88 101 ALA A CA 1
ATOM 750 C C . ALA A 1 101 ? -4.181 0.608 -2.130 1.00 97.88 101 ALA A C 1
ATOM 752 O O . ALA A 1 101 ? -5.150 0.302 -2.824 1.00 97.88 101 ALA A O 1
ATOM 753 N N . MET A 1 102 ? -3.053 1.096 -2.664 1.00 96.31 102 MET A N 1
ATOM 754 C CA . MET A 1 102 ? -2.845 1.274 -4.111 1.00 96.31 102 MET A CA 1
ATOM 755 C C . MET A 1 102 ? -2.924 -0.043 -4.884 1.00 96.31 102 MET A C 1
ATOM 757 O O . MET A 1 102 ? -3.391 -0.050 -6.017 1.00 96.31 102 MET A O 1
ATOM 761 N N . VAL A 1 103 ? -2.460 -1.146 -4.293 1.00 97.00 103 VAL A N 1
ATOM 762 C CA . VAL A 1 103 ? -2.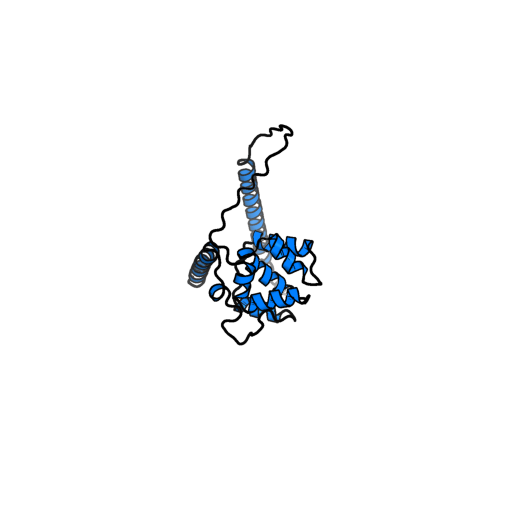404 -2.450 -4.964 1.00 97.00 103 VAL A CA 1
ATOM 763 C C . VAL A 1 103 ? -3.677 -3.255 -4.718 1.00 97.00 103 VAL A C 1
ATOM 765 O O . VAL A 1 103 ? -4.319 -3.686 -5.672 1.00 97.00 103 VAL A O 1
ATOM 768 N N . ALA A 1 104 ? -4.074 -3.425 -3.456 1.00 97.12 104 ALA A N 1
ATOM 769 C CA . ALA A 1 104 ? -5.163 -4.307 -3.045 1.00 97.12 104 ALA A CA 1
ATOM 770 C C . ALA A 1 104 ? -6.528 -3.902 -3.616 1.00 97.12 104 ALA A C 1
ATOM 772 O O . ALA A 1 104 ? -7.327 -4.783 -3.920 1.00 97.12 104 ALA A O 1
ATOM 773 N N . ARG A 1 105 ? -6.771 -2.604 -3.864 1.00 95.38 105 ARG A N 1
ATOM 774 C CA . ARG A 1 105 ? -8.017 -2.107 -4.488 1.00 95.38 105 ARG A CA 1
ATOM 775 C C . ARG A 1 105 ? -8.331 -2.714 -5.860 1.00 95.38 105 ARG A C 1
ATOM 777 O O . ARG A 1 105 ? -9.451 -2.587 -6.334 1.00 95.38 105 ARG A O 1
ATOM 784 N N . HIS A 1 106 ? -7.338 -3.307 -6.525 1.00 94.62 106 HIS A N 1
ATOM 785 C CA . HIS A 1 106 ? -7.509 -3.949 -7.829 1.00 94.62 106 HIS A CA 1
ATOM 786 C C . HIS A 1 106 ? -7.838 -5.444 -7.738 1.00 94.62 106 HIS A C 1
ATOM 788 O O . HIS A 1 106 ? -8.139 -6.045 -8.763 1.00 94.62 106 HIS A O 1
ATOM 794 N N . PHE A 1 107 ? -7.764 -6.036 -6.543 1.00 95.19 107 PHE A N 1
ATOM 795 C CA . PHE A 1 107 ? -7.951 -7.474 -6.316 1.00 95.19 107 PHE A CA 1
ATOM 796 C C . PHE A 1 107 ? -9.046 -7.775 -5.294 1.00 95.19 107 PHE A C 1
ATOM 798 O O . PHE A 1 107 ? -9.641 -8.843 -5.348 1.00 95.19 107 PHE A O 1
ATOM 805 N N . LEU A 1 108 ? -9.298 -6.851 -4.367 1.00 95.25 108 LEU A N 1
ATOM 806 C CA . LEU A 1 108 ? -10.256 -7.005 -3.279 1.00 95.25 108 LEU A CA 1
ATOM 807 C C . LEU A 1 108 ? -11.336 -5.921 -3.355 1.00 95.25 108 LEU A C 1
ATOM 809 O O . LEU A 1 108 ? -11.040 -4.791 -3.769 1.00 95.25 108 LEU A O 1
ATOM 813 N N . PRO A 1 109 ? -12.569 -6.208 -2.900 1.00 95.62 109 PRO A N 1
ATOM 814 C CA . PRO A 1 109 ? -13.576 -5.174 -2.718 1.00 95.62 109 PRO A CA 1
ATOM 815 C C . PRO A 1 109 ? -13.119 -4.172 -1.650 1.00 95.62 109 PRO A C 1
ATOM 817 O O . PRO A 1 109 ? -12.391 -4.504 -0.712 1.00 95.62 109 PRO A O 1
ATOM 820 N N . GLY A 1 110 ? -13.565 -2.920 -1.770 1.00 95.06 110 GLY A N 1
ATOM 821 C CA . GLY A 1 110 ? -13.084 -1.835 -0.909 1.00 95.06 110 GLY A CA 1
ATOM 822 C C . GLY A 1 110 ? -13.294 -2.076 0.591 1.00 95.06 110 GLY A C 1
ATOM 823 O O . GLY A 1 110 ? -12.450 -1.694 1.397 1.00 95.06 110 GLY A O 1
ATOM 824 N N . GLU A 1 111 ? -14.375 -2.758 0.969 1.00 96.62 111 GLU A N 1
ATOM 825 C CA . GLU A 1 111 ? -14.649 -3.144 2.360 1.00 96.62 111 GLU A CA 1
ATOM 826 C C . GLU A 1 111 ? -13.621 -4.139 2.920 1.00 96.62 111 GLU A C 1
ATOM 828 O O . GLU A 1 111 ? -13.198 -4.002 4.068 1.00 96.62 111 GLU A O 1
ATOM 833 N N . GLU A 1 112 ? -13.124 -5.068 2.101 1.00 97.50 112 GLU A N 1
ATOM 834 C CA . GLU A 1 112 ? -12.041 -5.973 2.496 1.00 97.50 112 GLU A CA 1
ATOM 835 C C . GLU A 1 112 ? -10.698 -5.248 2.586 1.00 97.50 112 GLU A C 1
ATOM 837 O O . GLU A 1 112 ? -9.939 -5.485 3.527 1.00 97.50 112 GLU A O 1
ATOM 842 N N . VAL A 1 113 ? -10.411 -4.317 1.668 1.00 97.88 113 VAL A N 1
ATOM 843 C CA . VAL A 1 113 ? -9.202 -3.476 1.749 1.00 97.88 113 VAL A CA 1
ATOM 844 C C . VAL A 1 113 ? -9.191 -2.674 3.051 1.00 97.88 113 VAL A C 1
ATOM 846 O O . VAL A 1 113 ? -8.169 -2.628 3.738 1.00 97.88 113 VAL A O 1
ATOM 849 N N . VAL A 1 114 ? -10.327 -2.075 3.419 1.00 98.19 114 VAL A N 1
ATOM 850 C CA . VAL A 1 114 ? -10.492 -1.373 4.700 1.00 98.19 114 VAL A CA 1
ATOM 851 C C . VAL A 1 114 ? -10.287 -2.337 5.867 1.00 98.19 114 VAL A C 1
ATOM 853 O O . VAL A 1 114 ? -9.479 -2.044 6.746 1.00 98.19 114 VAL A O 1
ATOM 856 N N . GLY A 1 115 ? -10.931 -3.507 5.842 1.00 97.81 115 GLY A N 1
ATOM 857 C CA . GLY A 1 115 ? -10.781 -4.524 6.884 1.00 97.81 115 GLY A CA 1
ATOM 858 C C . GLY A 1 115 ? -9.328 -4.967 7.090 1.00 97.81 115 GLY A C 1
ATOM 859 O O . GLY A 1 115 ? -8.887 -5.127 8.228 1.00 97.81 115 GLY A O 1
ATOM 860 N N . TRP A 1 116 ? -8.551 -5.100 6.013 1.00 98.25 116 TRP A N 1
ATOM 861 C CA . TRP A 1 116 ? -7.115 -5.376 6.082 1.00 98.25 116 TRP A CA 1
ATOM 862 C C . TRP A 1 116 ? -6.321 -4.219 6.691 1.00 98.25 116 TRP A C 1
ATOM 864 O O . TRP A 1 116 ? -5.518 -4.442 7.597 1.00 98.25 116 TRP A O 1
ATOM 874 N N . LEU A 1 117 ? -6.563 -2.987 6.242 1.00 97.94 117 LEU A N 1
ATOM 875 C CA . LEU A 1 117 ? -5.868 -1.800 6.744 1.00 97.94 117 LEU A CA 1
ATOM 876 C C . LEU A 1 117 ? -6.122 -1.553 8.238 1.00 97.94 117 LEU A C 1
ATOM 878 O O . LEU A 1 117 ? -5.209 -1.127 8.936 1.00 97.94 117 LEU A O 1
ATOM 882 N N . THR A 1 118 ? -7.320 -1.863 8.742 1.00 97.81 118 THR A N 1
ATOM 883 C CA . THR A 1 118 ? -7.665 -1.706 10.170 1.00 97.81 118 THR A CA 1
ATOM 884 C C . THR A 1 118 ? -7.014 -2.728 11.103 1.00 97.81 118 THR A C 1
ATOM 886 O O . THR A 1 118 ? -7.168 -2.630 12.319 1.00 97.81 118 THR A O 1
ATOM 889 N N . ARG A 1 119 ? -6.293 -3.724 10.567 1.00 97.88 119 ARG A N 1
ATOM 890 C CA . ARG A 1 119 ? -5.475 -4.630 11.394 1.00 97.88 119 ARG A CA 1
ATOM 891 C C . ARG A 1 119 ? -4.177 -3.973 11.857 1.00 97.88 119 ARG A C 1
ATOM 893 O O . ARG A 1 119 ? -3.554 -4.449 12.804 1.00 97.88 119 ARG A O 1
ATOM 900 N N . ASP A 1 120 ? -3.780 -2.887 11.200 1.00 97.06 120 ASP A N 1
ATOM 901 C CA . ASP A 1 120 ? -2.706 -2.031 11.674 1.00 97.06 120 ASP A CA 1
ATOM 902 C C . ASP A 1 120 ? -3.165 -1.306 12.959 1.00 97.06 120 ASP A C 1
ATOM 904 O O . ASP A 1 120 ? -4.193 -0.623 12.944 1.00 97.06 120 ASP A O 1
ATOM 908 N N . PRO A 1 121 ? -2.447 -1.457 14.087 1.00 94.44 121 PRO A N 1
ATOM 909 C CA . PRO A 1 121 ? -2.919 -1.000 15.393 1.00 94.44 121 PRO A CA 1
ATOM 910 C C . PRO A 1 121 ? -3.061 0.524 15.521 1.00 94.44 121 PRO A C 1
ATOM 912 O O . PRO A 1 121 ? -3.779 0.977 16.413 1.00 94.44 121 PRO A O 1
ATOM 915 N N . ASP A 1 122 ? -2.394 1.309 14.668 1.00 92.81 122 ASP A N 1
ATOM 916 C CA . ASP A 1 122 ? -2.448 2.780 14.675 1.00 92.81 122 ASP A CA 1
ATOM 917 C C . ASP A 1 122 ? -3.276 3.336 13.500 1.00 92.81 122 ASP A C 1
ATOM 919 O O . ASP A 1 122 ? -3.038 4.442 13.005 1.00 92.81 122 ASP A O 1
ATOM 923 N N . PHE A 1 123 ? -4.239 2.554 12.999 1.00 97.12 123 PHE A N 1
ATOM 924 C CA . PHE A 1 123 ? -5.024 2.944 11.833 1.00 97.12 123 PHE A CA 1
ATOM 925 C C . PHE A 1 123 ? -6.514 2.627 11.980 1.00 97.12 123 PHE A C 1
ATOM 927 O O . PHE A 1 123 ? -6.946 1.476 11.945 1.00 97.12 123 PHE A O 1
ATOM 934 N N . SER A 1 124 ? -7.323 3.678 12.139 1.00 97.50 124 SER A N 1
ATOM 935 C CA . SER A 1 124 ? -8.769 3.551 12.320 1.00 97.50 124 SER A CA 1
ATOM 936 C C . SER A 1 124 ? -9.500 3.239 11.013 1.00 97.50 124 SER A C 1
ATOM 938 O O . SER A 1 124 ? -9.016 3.515 9.911 1.00 97.50 124 SER A O 1
ATOM 940 N N . GLU A 1 125 ? -10.720 2.715 11.133 1.00 97.75 125 GLU A N 1
ATOM 941 C CA . GLU A 1 125 ? -11.594 2.442 9.989 1.00 97.75 125 GLU A CA 1
ATOM 942 C C . GLU A 1 125 ? -11.872 3.709 9.169 1.00 97.75 125 GLU A C 1
ATOM 944 O O . GLU A 1 125 ? -11.786 3.692 7.942 1.00 97.75 125 GLU A O 1
ATOM 949 N N . GLU A 1 126 ? -12.109 4.849 9.823 1.00 97.94 126 GLU A N 1
ATOM 950 C CA . GLU A 1 126 ? -12.339 6.121 9.135 1.00 97.94 126 GLU A CA 1
ATOM 951 C C . GLU A 1 126 ? -11.107 6.576 8.346 1.00 97.94 126 GLU A C 1
ATOM 953 O O . GLU A 1 126 ? -11.237 7.096 7.232 1.00 97.94 126 GLU A O 1
ATOM 958 N N . GLN A 1 127 ? -9.907 6.369 8.900 1.00 97.81 127 GLN A N 1
ATOM 959 C CA . GLN A 1 127 ? -8.652 6.670 8.213 1.00 97.81 127 GLN A CA 1
ATOM 960 C C . GLN A 1 127 ? -8.446 5.748 7.005 1.00 97.81 127 GLN A C 1
ATOM 962 O O . GLN A 1 127 ? -8.041 6.225 5.942 1.00 97.81 127 GLN A O 1
ATOM 967 N N . ALA A 1 128 ? -8.777 4.461 7.133 1.00 97.88 128 ALA A N 1
ATOM 968 C CA . ALA A 1 128 ? -8.701 3.491 6.046 1.00 97.88 128 ALA A CA 1
ATOM 969 C C . ALA A 1 128 ? -9.672 3.811 4.906 1.00 97.88 128 ALA A C 1
ATOM 971 O O . ALA A 1 128 ? -9.261 3.860 3.744 1.00 97.88 128 ALA A O 1
ATOM 972 N N . VAL A 1 129 ? -10.929 4.129 5.226 1.00 97.94 129 VAL A N 1
ATOM 973 C CA . VAL A 1 129 ? -11.928 4.562 4.237 1.00 97.94 129 VAL A CA 1
ATOM 974 C C . VAL A 1 129 ? -11.470 5.833 3.521 1.00 97.94 129 VAL A C 1
ATOM 976 O O . VAL A 1 129 ? -11.586 5.934 2.297 1.00 97.94 129 VAL A O 1
ATOM 979 N N . LEU A 1 130 ? -10.933 6.813 4.255 1.00 97.62 130 LEU A N 1
ATOM 980 C CA . LEU A 1 130 ? -10.438 8.055 3.662 1.00 97.62 130 LEU A CA 1
ATOM 981 C C . LEU A 1 130 ? -9.239 7.807 2.737 1.00 97.62 130 LEU A C 1
ATOM 983 O O . LEU A 1 130 ? -9.194 8.369 1.642 1.00 97.62 130 LEU A O 1
ATOM 987 N N . MET A 1 131 ? -8.293 6.961 3.154 1.00 97.12 131 MET A N 1
ATOM 988 C CA . MET A 1 131 ? -7.127 6.597 2.350 1.00 97.12 131 MET A CA 1
ATOM 989 C C . MET A 1 131 ? -7.547 5.904 1.055 1.00 97.12 131 MET A C 1
ATOM 991 O O . MET A 1 131 ? -7.092 6.309 -0.015 1.00 97.12 131 MET A O 1
ATOM 995 N N . LEU A 1 132 ? -8.441 4.916 1.131 1.00 96.69 132 LEU A N 1
ATOM 996 C CA . LEU A 1 132 ? -8.921 4.203 -0.050 1.00 96.69 132 LEU A CA 1
ATOM 997 C C . LEU A 1 132 ? -9.603 5.162 -1.035 1.00 96.69 132 LEU A C 1
ATOM 999 O O . LEU A 1 132 ? -9.223 5.216 -2.203 1.00 96.69 132 LEU A O 1
ATOM 1003 N N . ARG A 1 133 ? -10.508 6.021 -0.550 1.00 95.50 133 ARG A N 1
ATOM 1004 C CA . ARG A 1 133 ? -11.160 7.045 -1.384 1.00 95.50 133 ARG A CA 1
ATOM 1005 C C . ARG A 1 133 ? -10.170 8.021 -2.008 1.00 95.50 133 ARG A C 1
ATOM 1007 O O . ARG A 1 133 ? -10.358 8.452 -3.142 1.00 95.50 133 ARG A O 1
ATOM 1014 N N . GLN A 1 134 ? -9.127 8.412 -1.276 1.00 94.81 134 GLN A N 1
ATOM 1015 C CA . GLN A 1 134 ? -8.088 9.295 -1.802 1.00 94.81 134 GLN A CA 1
ATOM 1016 C C . GLN A 1 134 ? -7.290 8.613 -2.916 1.00 94.81 134 GLN A C 1
ATOM 1018 O O . GLN A 1 134 ? -6.938 9.266 -3.899 1.00 94.81 134 GLN A O 1
ATOM 1023 N N . VAL A 1 135 ? -6.998 7.322 -2.760 1.00 94.06 135 VAL A N 1
ATOM 1024 C CA . VAL A 1 135 ? -6.286 6.526 -3.760 1.00 94.06 135 VAL A CA 1
ATOM 1025 C C . VAL A 1 135 ? -7.123 6.363 -5.024 1.00 94.06 135 VAL A C 1
ATOM 1027 O O . VAL A 1 135 ? -6.610 6.586 -6.119 1.00 94.06 135 VAL A O 1
ATOM 1030 N N . GLU A 1 136 ? -8.410 6.059 -4.872 1.00 90.94 136 GLU A N 1
ATOM 1031 C CA . GLU A 1 136 ? -9.364 5.949 -5.977 1.00 90.94 136 GLU A CA 1
ATOM 1032 C C . GLU A 1 136 ? -9.582 7.286 -6.685 1.00 90.94 136 GLU A C 1
ATOM 1034 O O . GLU A 1 136 ? -9.485 7.366 -7.904 1.00 90.94 136 GLU A O 1
ATOM 1039 N N . GLY A 1 137 ? -9.821 8.361 -5.930 1.00 88.88 137 GLY A N 1
ATOM 1040 C CA . GLY A 1 137 ? -10.112 9.678 -6.492 1.00 88.88 137 GLY A CA 1
ATOM 1041 C C . GLY A 1 137 ? -8.927 10.327 -7.208 1.00 88.88 137 GLY A C 1
ATOM 1042 O O . GLY A 1 137 ? -9.129 11.191 -8.058 1.00 88.88 137 GLY A O 1
ATOM 1043 N N . ARG A 1 138 ? -7.693 9.933 -6.870 1.00 87.00 138 ARG A N 1
ATOM 1044 C CA . ARG A 1 138 ? -6.472 10.357 -7.578 1.00 87.00 138 ARG A CA 1
ATOM 1045 C C . ARG A 1 138 ? -6.058 9.398 -8.687 1.00 87.00 138 ARG A C 1
ATOM 1047 O O . ARG A 1 138 ? -5.078 9.686 -9.366 1.00 87.00 138 ARG A O 1
ATOM 1054 N N . ASP A 1 139 ? -6.773 8.286 -8.816 1.00 83.25 139 ASP A N 1
ATOM 1055 C CA . ASP A 1 139 ? -6.477 7.177 -9.710 1.00 83.25 139 ASP A CA 1
ATOM 1056 C C . ASP A 1 139 ? -4.998 6.772 -9.686 1.00 83.25 139 ASP A C 1
ATOM 1058 O O . ASP A 1 139 ? -4.287 6.754 -10.691 1.00 83.25 139 ASP A O 1
ATOM 1062 N N . TYR A 1 140 ? -4.486 6.528 -8.476 1.00 82.31 140 TYR A N 1
ATOM 1063 C CA . TYR A 1 140 ? -3.093 6.127 -8.339 1.00 82.31 140 TYR A CA 1
ATOM 1064 C C . TYR A 1 140 ? -2.854 4.766 -8.985 1.00 82.31 140 TYR A C 1
ATOM 1066 O O . TYR A 1 140 ? -3.467 3.771 -8.600 1.00 82.31 140 TYR A O 1
ATOM 1074 N N . ASN A 1 141 ? -1.878 4.729 -9.891 1.00 88.00 141 ASN A N 1
ATOM 1075 C CA . ASN A 1 141 ? -1.320 3.488 -10.407 1.00 88.00 141 ASN A CA 1
ATOM 1076 C C . ASN A 1 141 ? -0.472 2.775 -9.339 1.00 88.00 141 ASN A C 1
ATOM 1078 O O . ASN A 1 141 ? 0.182 3.447 -8.527 1.00 88.00 141 ASN A O 1
ATOM 1082 N N . PRO A 1 142 ? -0.392 1.431 -9.383 1.00 91.94 142 PRO A N 1
ATOM 1083 C CA . PRO A 1 142 ? 0.522 0.665 -8.547 1.00 91.94 142 PRO A CA 1
ATOM 1084 C C . PRO A 1 142 ? 1.963 1.208 -8.630 1.00 91.94 142 PRO A C 1
ATOM 1086 O O . PRO A 1 142 ? 2.478 1.469 -9.726 1.00 91.94 142 PRO A O 1
ATOM 1089 N N . PRO A 1 143 ? 2.651 1.415 -7.496 1.00 92.56 143 PRO A N 1
ATOM 1090 C CA . PRO A 1 143 ? 3.962 2.051 -7.494 1.00 92.56 143 PRO A CA 1
ATOM 1091 C C . PRO A 1 143 ? 5.033 1.153 -8.128 1.00 92.56 143 PRO A C 1
ATOM 1093 O O . PRO A 1 143 ? 5.014 -0.067 -7.999 1.00 92.56 143 PRO A O 1
ATOM 1096 N N . LYS A 1 144 ? 6.021 1.762 -8.793 1.00 92.06 144 LYS A N 1
ATOM 1097 C CA . LYS A 1 144 ? 7.217 1.035 -9.250 1.00 92.06 144 LYS A CA 1
ATOM 1098 C C . LYS A 1 144 ? 8.126 0.690 -8.067 1.00 92.06 144 LYS A C 1
ATOM 1100 O O . LYS A 1 144 ? 8.151 1.415 -7.069 1.00 92.06 144 LYS A O 1
ATOM 1105 N N . ARG A 1 145 ? 8.940 -0.358 -8.221 1.00 92.38 145 ARG A N 1
ATOM 1106 C CA . ARG A 1 145 ? 9.896 -0.827 -7.206 1.00 92.38 145 ARG A CA 1
ATOM 1107 C C . ARG A 1 145 ? 10.804 0.285 -6.677 1.00 92.38 145 ARG A C 1
ATOM 1109 O O . ARG A 1 145 ? 10.992 0.393 -5.470 1.00 92.38 145 ARG A O 1
ATOM 1116 N N . GLU A 1 146 ? 11.330 1.146 -7.546 1.00 91.75 146 GLU A N 1
ATOM 1117 C CA . GLU A 1 146 ? 12.220 2.246 -7.144 1.00 91.75 146 GLU A CA 1
ATOM 1118 C C . GLU A 1 146 ? 11.511 3.230 -6.207 1.00 91.75 146 GLU A C 1
ATOM 1120 O O . GLU A 1 146 ? 12.115 3.757 -5.272 1.00 91.75 146 GLU A O 1
ATOM 1125 N N . ARG A 1 147 ? 10.209 3.455 -6.430 1.00 93.88 147 ARG A N 1
ATOM 1126 C CA . ARG A 1 147 ? 9.399 4.320 -5.571 1.00 93.88 147 ARG A CA 1
ATOM 1127 C C . ARG A 1 147 ? 9.145 3.673 -4.214 1.00 93.88 147 ARG A C 1
ATOM 1129 O O . ARG A 1 147 ? 9.241 4.367 -3.206 1.00 93.88 147 ARG A O 1
ATOM 1136 N N . ILE A 1 148 ? 8.884 2.365 -4.191 1.00 94.50 148 ILE A N 1
ATOM 1137 C CA . ILE A 1 148 ? 8.712 1.594 -2.953 1.00 94.50 148 ILE A CA 1
ATOM 1138 C C . ILE A 1 148 ? 10.000 1.628 -2.119 1.00 94.50 148 ILE A C 1
ATOM 1140 O O . ILE A 1 148 ? 9.938 1.895 -0.925 1.00 94.50 148 ILE A O 1
ATOM 1144 N N . LEU A 1 149 ? 11.168 1.438 -2.742 1.00 94.00 149 LEU A N 1
ATOM 1145 C CA . LEU A 1 149 ? 12.467 1.534 -2.064 1.00 94.00 149 LEU A CA 1
ATOM 1146 C C . LEU A 1 149 ? 12.703 2.921 -1.451 1.00 94.00 149 LEU A C 1
ATOM 1148 O O . LEU A 1 149 ? 13.166 3.017 -0.316 1.00 94.00 149 LEU A O 1
ATOM 1152 N N . ALA A 1 150 ? 12.360 3.991 -2.177 1.00 95.06 150 ALA A N 1
ATOM 1153 C CA . ALA A 1 150 ? 12.473 5.354 -1.662 1.00 95.06 150 ALA A CA 1
ATOM 1154 C C . ALA A 1 150 ? 11.566 5.582 -0.442 1.00 95.06 150 ALA A C 1
ATOM 1156 O O . ALA A 1 150 ? 12.022 6.110 0.565 1.00 95.06 150 ALA A O 1
ATOM 1157 N N . TRP A 1 151 ? 10.311 5.134 -0.505 1.00 96.31 151 TRP A N 1
ATOM 1158 C CA . TRP A 1 151 ? 9.371 5.237 0.612 1.00 96.31 151 TRP A CA 1
ATOM 1159 C C . TRP A 1 151 ? 9.761 4.387 1.815 1.00 96.31 151 TRP A C 1
ATOM 1161 O O . TRP A 1 151 ? 9.641 4.835 2.950 1.00 96.31 151 TRP A O 1
ATOM 1171 N N . GLN A 1 152 ? 10.266 3.178 1.581 1.00 95.38 152 GLN A N 1
ATOM 1172 C CA . GLN A 1 152 ? 10.776 2.330 2.649 1.00 95.38 152 GLN A CA 1
ATOM 1173 C C . GLN A 1 152 ? 11.910 3.018 3.415 1.00 95.38 152 GLN A C 1
ATOM 1175 O O . GLN A 1 152 ? 11.964 2.898 4.630 1.00 95.38 152 GLN A O 1
ATOM 1180 N N . ALA A 1 153 ? 12.796 3.756 2.739 1.00 94.69 153 ALA A N 1
ATOM 1181 C CA . ALA A 1 153 ? 13.888 4.473 3.399 1.00 94.69 153 ALA A CA 1
ATOM 1182 C C . ALA A 1 153 ? 13.411 5.608 4.331 1.00 94.69 153 ALA A C 1
ATOM 1184 O O . ALA A 1 153 ? 14.193 6.097 5.144 1.00 94.69 153 ALA A O 1
ATOM 1185 N N . GLU A 1 154 ? 12.148 6.029 4.218 1.00 95.38 154 GLU A N 1
ATOM 1186 C CA . GLU A 1 154 ? 11.535 7.080 5.034 1.00 95.38 154 GLU A CA 1
ATOM 1187 C C . GLU A 1 154 ? 10.765 6.537 6.255 1.00 95.38 154 GLU A C 1
ATOM 1189 O O . GLU A 1 154 ? 10.253 7.327 7.047 1.00 95.38 154 GLU A O 1
ATOM 1194 N N . GLN A 1 155 ? 10.670 5.214 6.432 1.00 94.75 155 GLN A N 1
ATOM 1195 C CA . GLN A 1 155 ? 9.971 4.592 7.562 1.00 94.75 155 GLN A CA 1
ATOM 1196 C C . GLN A 1 155 ? 10.763 3.427 8.170 1.00 94.75 155 GLN A C 1
ATOM 1198 O O . GLN A 1 155 ? 11.680 2.888 7.559 1.00 94.75 155 GLN A O 1
ATOM 1203 N N . GLU A 1 156 ? 10.407 3.019 9.389 1.00 94.56 156 GLU A N 1
ATOM 1204 C CA . GLU A 1 156 ? 11.099 1.919 10.077 1.00 94.56 156 GLU A CA 1
ATOM 1205 C C . GLU A 1 156 ? 10.702 0.540 9.534 1.00 94.56 156 GLU A C 1
ATOM 1207 O O . GLU A 1 156 ? 11.540 -0.357 9.432 1.00 94.56 156 GLU A O 1
ATOM 1212 N N . PHE A 1 157 ? 9.426 0.358 9.176 1.00 95.94 157 PHE A N 1
ATOM 1213 C CA . PHE A 1 157 ? 8.932 -0.925 8.691 1.00 95.94 157 PHE A CA 1
ATOM 1214 C C . PHE A 1 157 ? 9.445 -1.222 7.266 1.00 95.94 157 PHE A C 1
ATOM 1216 O O . PHE A 1 157 ? 9.198 -0.427 6.348 1.00 95.94 157 PHE A O 1
ATOM 1223 N N . PRO A 1 158 ? 10.098 -2.378 7.030 1.00 95.94 158 PRO A N 1
ATOM 1224 C CA . PRO A 1 158 ? 10.561 -2.764 5.703 1.00 95.94 158 PRO A CA 1
ATOM 1225 C C . PRO A 1 158 ? 9.383 -3.231 4.840 1.00 95.94 158 PRO A C 1
ATOM 1227 O O . PRO A 1 158 ? 8.839 -4.311 5.059 1.00 95.94 158 PRO A O 1
ATOM 1230 N N . ILE A 1 159 ? 8.998 -2.427 3.845 1.00 96.31 159 ILE A N 1
ATOM 1231 C CA . ILE A 1 159 ? 7.923 -2.765 2.898 1.00 96.31 159 ILE A CA 1
ATOM 1232 C C . ILE A 1 159 ? 8.324 -3.979 2.049 1.00 96.31 159 ILE A C 1
ATOM 1234 O O . ILE A 1 159 ? 7.547 -4.915 1.899 1.00 96.31 159 ILE A O 1
ATOM 1238 N N . LEU A 1 160 ? 9.550 -3.986 1.522 1.00 95.19 160 LEU A N 1
ATOM 1239 C CA . LEU A 1 160 ? 10.137 -5.098 0.786 1.00 95.19 160 LEU A CA 1
ATOM 1240 C C . LEU A 1 160 ? 10.849 -6.043 1.764 1.00 95.19 160 LEU A C 1
ATOM 1242 O O . LEU A 1 160 ? 11.860 -5.644 2.349 1.00 95.19 160 LEU A O 1
ATOM 1246 N N . PRO A 1 161 ? 10.405 -7.306 1.906 1.00 92.56 161 PRO A N 1
ATOM 1247 C CA . PRO A 1 161 ? 11.054 -8.260 2.807 1.00 92.56 161 PRO A CA 1
ATOM 1248 C C . PRO A 1 161 ? 12.489 -8.593 2.371 1.00 92.56 161 PRO A C 1
ATOM 1250 O O . PRO A 1 161 ? 13.358 -8.804 3.210 1.00 92.56 161 PRO A O 1
ATOM 1253 N N . ASN A 1 162 ? 12.744 -8.596 1.057 1.00 91.38 162 ASN A N 1
ATOM 1254 C CA . ASN A 1 162 ? 14.051 -8.864 0.457 1.00 91.38 162 ASN A CA 1
ATOM 1255 C C . ASN A 1 162 ? 14.419 -7.741 -0.532 1.00 91.38 162 ASN A C 1
ATOM 1257 O O . ASN A 1 162 ? 14.155 -7.876 -1.727 1.00 91.38 162 ASN A O 1
ATOM 1261 N N . PRO A 1 163 ? 15.002 -6.618 -0.076 1.00 88.69 163 PRO A N 1
ATOM 1262 C CA . PRO A 1 163 ? 15.323 -5.491 -0.954 1.00 88.69 163 PRO A CA 1
ATOM 1263 C C . PRO A 1 163 ? 16.445 -5.806 -1.954 1.00 88.69 163 PRO A C 1
ATOM 1265 O O . PRO A 1 163 ? 16.501 -5.185 -3.007 1.00 88.69 163 PRO A O 1
ATOM 1268 N N . GLU A 1 164 ? 17.301 -6.789 -1.678 1.00 88.31 164 GLU A N 1
ATOM 1269 C CA . GLU A 1 164 ? 18.387 -7.205 -2.581 1.00 88.31 164 GLU A CA 1
ATOM 1270 C C . GLU A 1 164 ? 17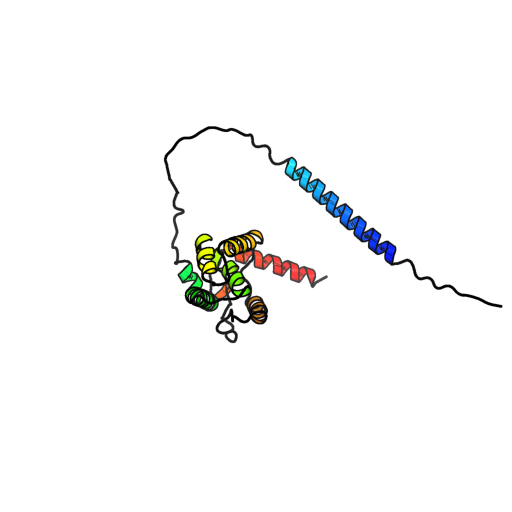.892 -8.038 -3.777 1.00 88.31 164 GLU A C 1
ATOM 1272 O O . GLU A 1 164 ? 18.562 -8.115 -4.805 1.00 88.31 164 GLU A O 1
ATOM 1277 N N . ASP A 1 165 ? 16.715 -8.660 -3.660 1.00 88.06 165 ASP A N 1
ATOM 1278 C CA . ASP A 1 165 ? 16.108 -9.428 -4.745 1.00 88.06 165 ASP A CA 1
ATOM 1279 C C . ASP A 1 165 ? 15.448 -8.462 -5.743 1.00 88.06 165 ASP A C 1
ATOM 1281 O O . ASP A 1 165 ? 14.510 -7.759 -5.351 1.00 88.06 165 ASP A O 1
ATOM 1285 N N . PRO A 1 166 ? 15.898 -8.396 -7.013 1.00 83.38 166 PRO A N 1
ATOM 1286 C CA . PRO A 1 166 ? 15.329 -7.495 -8.015 1.00 83.38 166 PRO A CA 1
ATOM 1287 C C . PRO A 1 166 ? 13.851 -7.775 -8.327 1.00 83.38 166 PRO A C 1
ATOM 1289 O O . PRO A 1 166 ? 13.155 -6.869 -8.791 1.00 83.38 166 PRO A O 1
ATOM 1292 N N . ASP A 1 167 ? 13.363 -8.987 -8.057 1.00 84.12 167 ASP A N 1
ATOM 1293 C CA . ASP A 1 167 ? 11.989 -9.391 -8.363 1.00 84.12 167 ASP A CA 1
ATOM 1294 C C . ASP A 1 167 ? 11.006 -9.034 -7.238 1.00 84.12 167 ASP A C 1
ATOM 1296 O O . ASP A 1 167 ? 9.799 -8.923 -7.469 1.00 84.12 167 ASP A O 1
ATOM 1300 N N . CYS A 1 168 ? 11.510 -8.776 -6.030 1.00 88.38 168 CYS A N 1
ATOM 1301 C CA . CYS A 1 168 ? 10.714 -8.341 -4.886 1.00 88.38 168 CYS A CA 1
ATOM 1302 C C . CYS A 1 168 ? 10.081 -6.958 -5.152 1.00 88.38 168 CYS A C 1
ATOM 1304 O O . CYS A 1 168 ? 10.765 -6.008 -5.527 1.00 88.38 168 CYS A O 1
ATOM 1306 N N . GLY A 1 169 ? 8.764 -6.806 -5.006 1.00 85.12 169 GLY A N 1
ATOM 1307 C CA . GLY A 1 169 ? 8.090 -5.533 -5.298 1.00 85.12 169 GLY A CA 1
ATOM 1308 C C . GLY A 1 169 ? 8.048 -5.148 -6.784 1.00 85.12 169 GLY A C 1
ATOM 1309 O O . GLY A 1 169 ? 7.713 -4.008 -7.114 1.00 85.12 169 GLY A O 1
ATOM 1310 N N . ASN A 1 170 ? 8.362 -6.072 -7.703 1.00 91.25 170 ASN A N 1
ATOM 1311 C CA . ASN A 1 170 ? 8.068 -5.904 -9.126 1.00 91.25 170 ASN A CA 1
ATOM 1312 C C . ASN A 1 170 ? 6.598 -6.259 -9.410 1.00 91.25 170 ASN A C 1
ATOM 1314 O O . ASN A 1 170 ? 6.279 -7.279 -10.024 1.00 91.25 170 ASN A O 1
ATOM 1318 N N . LEU A 1 171 ? 5.698 -5.390 -8.947 1.00 91.38 171 LEU A N 1
ATOM 1319 C CA . LEU A 1 171 ? 4.250 -5.610 -8.958 1.00 91.38 171 LEU A CA 1
ATOM 1320 C C . LEU A 1 171 ? 3.700 -5.991 -10.337 1.00 91.38 171 LEU A C 1
ATOM 1322 O O . LEU A 1 171 ? 2.934 -6.937 -10.458 1.00 91.38 171 LEU A O 1
ATOM 1326 N N . TYR A 1 172 ? 4.123 -5.291 -11.389 1.00 88.38 172 TYR A N 1
ATOM 1327 C CA . TYR A 1 172 ? 3.633 -5.503 -12.756 1.00 88.38 172 TYR A CA 1
ATOM 1328 C C . TYR A 1 172 ? 4.077 -6.834 -13.372 1.00 88.38 172 TYR A C 1
ATOM 1330 O O . TYR A 1 172 ? 3.477 -7.294 -14.344 1.00 88.38 172 TYR A O 1
ATOM 1338 N N . ARG A 1 173 ? 5.138 -7.443 -12.830 1.00 88.81 173 ARG A N 1
ATOM 1339 C CA . ARG A 1 173 ? 5.579 -8.789 -13.200 1.00 88.81 173 ARG A CA 1
ATOM 1340 C C . ARG A 1 173 ? 4.864 -9.856 -12.374 1.00 88.81 173 ARG A C 1
ATOM 1342 O O . ARG A 1 173 ? 4.497 -10.891 -12.928 1.00 88.81 173 ARG A O 1
ATOM 1349 N N . ASN A 1 174 ? 4.717 -9.615 -11.074 1.00 88.00 174 ASN A N 1
ATOM 1350 C CA . ASN A 1 174 ? 4.273 -10.622 -10.110 1.00 88.00 174 ASN A CA 1
ATOM 1351 C C . ASN A 1 174 ? 2.743 -10.726 -10.024 1.00 88.00 174 ASN A C 1
ATOM 1353 O O . ASN A 1 174 ? 2.221 -11.795 -9.715 1.00 88.00 174 ASN A O 1
ATOM 1357 N N . LEU A 1 175 ? 2.030 -9.643 -10.342 1.00 92.00 175 LEU A N 1
ATOM 1358 C CA . LEU A 1 175 ? 0.574 -9.552 -10.311 1.00 92.00 175 LEU A CA 1
ATOM 1359 C C . LEU A 1 175 ? 0.003 -9.244 -11.701 1.00 92.00 175 LEU A C 1
ATOM 1361 O O . LEU A 1 175 ? 0.674 -8.686 -12.573 1.00 92.00 175 LEU A O 1
ATOM 1365 N N . LYS A 1 176 ? -1.263 -9.615 -11.904 1.00 90.50 176 LYS A N 1
ATOM 1366 C CA . LYS A 1 176 ? -2.035 -9.303 -13.112 1.00 90.50 176 LYS A CA 1
ATOM 1367 C C . LYS A 1 176 ? -3.032 -8.201 -12.790 1.00 90.50 176 LYS A C 1
ATOM 1369 O O . LYS A 1 176 ? -4.034 -8.459 -12.139 1.00 90.50 176 LYS A O 1
ATOM 1374 N N . PHE A 1 177 ? -2.717 -6.979 -13.208 1.00 88.81 177 PHE A N 1
ATOM 1375 C CA . PHE A 1 177 ? -3.623 -5.842 -13.058 1.00 88.81 177 PHE A CA 1
ATOM 1376 C C . PHE A 1 177 ? -4.636 -5.795 -14.211 1.00 88.81 177 PHE A C 1
ATOM 1378 O O . PHE A 1 177 ? -4.372 -6.374 -15.266 1.00 88.81 177 PHE A O 1
ATOM 1385 N N . PRO A 1 178 ? -5.771 -5.094 -14.043 1.00 85.81 178 PRO A N 1
ATOM 1386 C CA . PRO A 1 178 ? -6.680 -4.803 -15.147 1.00 85.81 178 PRO A CA 1
ATOM 1387 C C . PRO A 1 178 ? -5.976 -4.059 -16.291 1.00 85.81 178 PRO A C 1
ATOM 1389 O O . PRO A 1 178 ? -5.107 -3.219 -16.042 1.00 85.81 178 PRO A O 1
ATOM 1392 N N . ASP A 1 179 ? -6.397 -4.314 -17.534 1.00 78.81 179 ASP A N 1
ATOM 1393 C CA . ASP A 1 179 ? -5.786 -3.733 -18.743 1.00 78.81 179 ASP A CA 1
ATOM 1394 C C . ASP A 1 179 ? -5.709 -2.198 -18.702 1.00 78.81 179 ASP A C 1
ATOM 1396 O O . ASP A 1 179 ? -4.720 -1.607 -19.143 1.00 78.81 179 ASP A O 1
ATOM 1400 N N . SER A 1 180 ? -6.706 -1.545 -18.091 1.00 77.81 180 SER A N 1
ATOM 1401 C CA . SER A 1 180 ? -6.758 -0.088 -17.914 1.00 77.81 180 SER A CA 1
ATOM 1402 C C . SER A 1 180 ? -5.503 0.490 -17.251 1.00 77.81 180 SER A C 1
ATOM 1404 O O . SER A 1 180 ? -5.069 1.578 -17.617 1.00 77.81 180 SER A O 1
ATOM 1406 N N . ILE A 1 181 ? -4.864 -0.250 -16.342 1.00 81.31 181 ILE A N 1
ATOM 1407 C CA . ILE A 1 181 ? -3.653 0.195 -15.642 1.00 81.31 181 ILE A CA 1
ATOM 1408 C C . ILE A 1 181 ? -2.450 0.271 -16.587 1.00 81.31 181 ILE A C 1
ATOM 1410 O O . ILE A 1 181 ? -1.610 1.163 -16.457 1.00 81.31 181 ILE A O 1
ATOM 1414 N N . TYR A 1 182 ? -2.363 -0.629 -17.567 1.00 75.06 182 TYR A N 1
ATOM 1415 C CA . TYR A 1 182 ? -1.256 -0.637 -18.522 1.00 75.06 182 TYR A CA 1
ATOM 1416 C C . TYR A 1 182 ? -1.383 0.488 -19.558 1.00 75.06 182 TYR A C 1
ATOM 1418 O O . TYR A 1 182 ? -0.368 1.061 -19.956 1.00 75.06 182 TYR A O 1
ATOM 1426 N N . HIS A 1 183 ? -2.610 0.874 -19.925 1.00 61.91 183 HIS A N 1
ATOM 1427 C CA . HIS A 1 183 ? -2.862 1.940 -20.900 1.00 61.91 183 HIS A CA 1
ATOM 1428 C C . HIS A 1 183 ? -2.353 3.323 -20.450 1.00 61.91 183 HIS A C 1
ATOM 1430 O O . HIS A 1 183 ? -1.892 4.106 -21.277 1.00 61.91 183 HIS A O 1
ATOM 1436 N N . HIS A 1 184 ? -2.324 3.613 -19.146 1.00 54.50 184 HIS A N 1
ATOM 1437 C CA . HIS A 1 184 ? -1.810 4.888 -18.622 1.00 54.50 184 HIS A CA 1
ATOM 1438 C C . HIS A 1 184 ? -0.272 4.989 -18.589 1.00 54.50 184 HIS A C 1
ATOM 1440 O O . HIS A 1 184 ? 0.281 6.068 -18.356 1.00 54.50 184 HIS A O 1
ATOM 1446 N N . ILE A 1 185 ? 0.447 3.883 -18.811 1.00 55.50 185 ILE A N 1
ATOM 1447 C CA . ILE A 1 185 ? 1.917 3.846 -18.747 1.00 55.50 185 ILE A CA 1
ATOM 1448 C C . ILE A 1 185 ? 2.554 4.280 -20.080 1.00 55.50 185 ILE A C 1
ATOM 1450 O O . ILE A 1 185 ? 3.686 4.779 -20.074 1.00 55.50 185 ILE A O 1
ATOM 1454 N N . GLU A 1 186 ? 1.845 4.122 -21.201 1.00 47.59 186 GLU A N 1
ATOM 1455 C CA . GLU A 1 186 ? 2.318 4.508 -22.540 1.00 47.59 186 GLU A CA 1
ATOM 1456 C C . GLU A 1 186 ? 2.274 6.033 -22.744 1.00 47.59 186 GLU A C 1
ATOM 1458 O O . GLU A 1 186 ? 3.291 6.621 -23.118 1.00 47.59 186 GLU A O 1
ATOM 1463 N N . GLU A 1 187 ? 1.181 6.710 -22.364 1.00 46.12 187 GLU A N 1
ATOM 1464 C CA . GLU A 1 187 ? 1.041 8.169 -22.545 1.00 46.12 187 GLU A CA 1
ATOM 1465 C C . GLU A 1 187 ? 2.098 8.983 -21.768 1.00 46.12 187 GLU A C 1
ATOM 1467 O O . GLU A 1 187 ? 2.617 9.987 -22.260 1.00 46.12 187 GLU A O 1
ATOM 1472 N N . TYR A 1 188 ? 2.506 8.546 -20.570 1.00 45.75 188 TYR A N 1
ATOM 1473 C CA . TYR A 1 188 ? 3.509 9.282 -19.784 1.00 45.75 188 TYR A CA 1
ATOM 1474 C C . TYR A 1 188 ? 4.927 9.194 -20.378 1.00 45.75 188 TYR A C 1
ATOM 1476 O O . TYR A 1 188 ? 5.728 10.123 -20.233 1.00 45.75 188 TYR A O 1
ATOM 1484 N N . GLN A 1 189 ? 5.260 8.092 -21.060 1.00 45.84 189 GLN A N 1
ATOM 1485 C CA . GLN A 1 189 ? 6.570 7.932 -21.700 1.00 45.84 189 GLN A CA 1
ATOM 1486 C C . GLN A 1 189 ? 6.698 8.822 -22.938 1.00 45.84 189 GLN A C 1
ATOM 1488 O O . GLN A 1 189 ? 7.755 9.422 -23.146 1.00 45.84 189 GLN A O 1
ATOM 1493 N N . GLU A 1 190 ? 5.615 9.004 -23.694 1.00 45.16 190 GLU A N 1
ATOM 1494 C CA . GLU A 1 190 ? 5.590 9.902 -24.851 1.00 45.16 190 GLU A CA 1
ATOM 1495 C C . GLU A 1 190 ? 5.774 11.372 -24.443 1.00 45.16 190 GLU A C 1
ATOM 1497 O O . GLU A 1 190 ? 6.580 12.088 -25.041 1.00 45.16 190 GLU A O 1
ATOM 1502 N N . HIS A 1 191 ? 5.133 11.810 -23.353 1.00 45.25 191 HIS A N 1
ATOM 1503 C CA . HIS A 1 191 ? 5.287 13.178 -22.843 1.00 45.25 191 HIS A CA 1
ATOM 1504 C C . HIS A 1 191 ? 6.707 13.484 -22.342 1.00 45.25 191 HIS A C 1
ATOM 1506 O O . HIS A 1 191 ? 7.190 14.608 -22.503 1.00 45.25 191 HIS A O 1
ATOM 1512 N N . LYS A 1 192 ? 7.409 12.499 -21.767 1.00 46.09 192 LYS A N 1
ATOM 1513 C CA . LYS A 1 192 ? 8.784 12.699 -21.290 1.00 46.09 192 LYS A CA 1
ATOM 1514 C C . LYS A 1 192 ? 9.788 12.782 -22.445 1.00 46.09 192 LYS A C 1
ATOM 1516 O O . LYS A 1 192 ? 10.655 13.652 -22.430 1.00 46.09 192 LYS A O 1
ATOM 1521 N N . ILE A 1 193 ? 9.613 11.961 -23.485 1.00 47.53 193 ILE A N 1
ATOM 1522 C CA . ILE A 1 193 ? 10.433 12.013 -24.709 1.00 47.53 193 ILE A CA 1
ATOM 1523 C C . ILE A 1 193 ? 10.226 13.345 -25.447 1.00 47.53 193 ILE A C 1
ATOM 1525 O O . ILE A 1 193 ? 11.189 13.926 -25.954 1.00 47.53 193 ILE A O 1
ATOM 1529 N N . HIS A 1 194 ? 8.994 13.866 -25.467 1.00 41.97 194 HIS A N 1
ATOM 1530 C CA . HIS A 1 194 ? 8.691 15.147 -26.107 1.00 41.97 194 HIS A CA 1
ATOM 1531 C C . HIS A 1 194 ? 9.178 16.359 -25.298 1.00 41.97 194 HIS A C 1
ATOM 1533 O O . HIS A 1 194 ? 9.515 17.374 -25.891 1.00 41.97 194 HIS A O 1
ATOM 1539 N N . SER A 1 195 ? 9.272 16.263 -23.967 1.00 48.19 195 SER A N 1
ATOM 1540 C CA . SER A 1 195 ? 9.790 17.346 -23.115 1.00 48.19 195 SER A CA 1
ATOM 1541 C C . SER A 1 195 ? 11.320 17.391 -23.015 1.00 48.19 195 SER A C 1
ATOM 1543 O O . SER A 1 195 ? 11.855 18.444 -22.683 1.00 48.19 195 SER A O 1
ATOM 1545 N N . GLU A 1 196 ? 12.024 16.282 -23.254 1.00 42.94 196 GLU A N 1
ATOM 1546 C CA . GLU A 1 196 ? 13.499 16.225 -23.236 1.00 42.94 196 GLU A CA 1
ATOM 1547 C C . GLU A 1 196 ? 14.128 16.427 -24.633 1.00 42.94 196 GLU A C 1
ATOM 1549 O O . GLU A 1 196 ? 15.351 16.466 -24.755 1.00 42.94 196 GLU A O 1
ATOM 1554 N N . SER A 1 197 ? 13.308 16.589 -25.681 1.00 43.59 197 SER A N 1
ATOM 1555 C CA . SER A 1 197 ? 13.753 16.810 -27.072 1.00 43.59 197 SER A CA 1
ATOM 1556 C C . SER A 1 197 ? 13.520 18.238 -27.598 1.00 43.59 197 SER A C 1
ATOM 1558 O O . SER A 1 197 ? 13.564 18.440 -28.814 1.00 43.59 197 SER A O 1
ATOM 1560 N N . VAL A 1 198 ? 13.271 19.223 -26.722 1.00 38.88 198 VAL A N 1
ATOM 1561 C CA . VAL A 1 198 ? 13.064 20.641 -27.096 1.00 38.88 198 VAL A CA 1
ATOM 1562 C C . VAL A 1 198 ? 14.119 21.538 -26.467 1.00 38.88 198 VAL A C 1
ATOM 1564 O O . VAL A 1 198 ? 14.357 21.401 -25.248 1.00 38.88 198 VAL A O 1
#

Secondary structure (DSSP, 8-state):
---PPPP---SSHHHHHHHHHHHHHHHHHHHHHHHHHHHHS----------------------S----HHHHHTTSHHHHHHHHHHHTT---HHHHHHHHHHHHTTTS-HHHHHHHHTTSTT--HHHHHHHHHHHHHTTPPPPPHHHHHHHHTTSSS-SSS-TTSTTTT-HHHHS---HHHHHHHHHHHHHHHHHS--